Protein AF-A0A2P7YUG3-F1 (afdb_monomer_lite)

Foldseek 3Di:
DDDDDDDDDDDDDDDDDDDDDDDDDDPDDDPPPDPPDDPPPPPPPDDDPPPDDDDDDDDDDDDDDDPPDPDDPPDPVSVVVVVVVCVVVPPDPVNVVVVVVVVVVVVVPDPPDPDPAAADPCCVPPVDDPCPPNDSHDNDPDPDPPAPFDFDQDPNDTDRHHPDPPPPVPPPDDPVNVVVVVVVVVCVVVVVVVVVVVCVVVVNDDPCPDD

InterPro domains:
  IPR000571 Zinc finger, CCCH-type [PS50103] (114-142)
  IPR000571 Zinc finger, CCCH-type [SM00356] (114-141)
  IPR019496 FMR1-interacting protein 1, conserved domain [PF10453] (61-110)
  IPR036855 Zinc finger, CCCH-type superfamily [SSF90229] (116-143)
  IPR041367 E3 ligase, CCCH-type zinc finger [PF18044] (119-139)

Structure (mmCIF, N/CA/C/O backbone):
data_AF-A0A2P7YUG3-F1
#
_entry.id   AF-A0A2P7YUG3-F1
#
loop_
_atom_site.group_PDB
_atom_site.id
_atom_site.type_symbol
_atom_site.label_atom_id
_atom_site.label_alt_id
_atom_site.label_comp_id
_atom_site.label_asym_id
_atom_site.label_entity_id
_atom_site.label_seq_id
_atom_site.pdbx_PDB_ins_code
_atom_site.Cartn_x
_atom_site.Cartn_y
_atom_site.Cartn_z
_atom_site.occupancy
_atom_site.B_iso_or_equiv
_atom_site.auth_seq_id
_atom_site.auth_comp_id
_atom_site.auth_asym_id
_atom_site.auth_atom_id
_atom_site.pdbx_PDB_model_num
ATOM 1 N N . MET A 1 1 ? 20.325 30.641 -36.523 1.00 47.78 1 MET A N 1
ATOM 2 C CA . MET A 1 1 ? 19.221 30.564 -35.540 1.00 47.78 1 MET A CA 1
ATOM 3 C C . MET A 1 1 ? 19.797 30.911 -34.176 1.00 47.78 1 MET A C 1
ATOM 5 O O . MET A 1 1 ? 20.375 30.049 -33.528 1.00 47.78 1 MET A O 1
ATOM 9 N N . SER A 1 2 ? 19.747 32.187 -33.797 1.00 45.28 2 SER A N 1
ATOM 10 C CA . SER A 1 2 ? 20.368 32.688 -32.566 1.00 45.28 2 SER A CA 1
ATOM 11 C C . SER A 1 2 ? 19.320 32.735 -31.458 1.00 45.28 2 SER A C 1
ATOM 13 O O . SER A 1 2 ? 18.496 33.644 -31.426 1.00 45.28 2 SER A O 1
ATOM 15 N N . PHE A 1 3 ? 19.317 31.733 -30.580 1.00 48.91 3 PHE A N 1
ATOM 16 C CA . PHE A 1 3 ? 18.464 31.721 -29.393 1.00 48.91 3 PHE A CA 1
ATOM 17 C C . PHE A 1 3 ? 19.180 32.444 -28.251 1.00 48.91 3 PHE A C 1
ATOM 19 O O . PHE A 1 3 ? 20.128 31.921 -27.667 1.00 48.91 3 PHE A O 1
ATOM 26 N N . ASN A 1 4 ? 18.729 33.662 -27.959 1.00 51.69 4 ASN A N 1
ATOM 27 C CA . ASN A 1 4 ? 19.163 34.443 -26.806 1.00 51.69 4 ASN A CA 1
ATOM 28 C C . ASN A 1 4 ? 18.546 33.826 -25.539 1.00 51.69 4 ASN A C 1
ATOM 30 O O . ASN A 1 4 ? 17.336 33.914 -25.337 1.00 51.69 4 ASN A O 1
ATOM 34 N N . TYR A 1 5 ? 19.361 33.198 -24.692 1.00 52.41 5 TYR A N 1
ATOM 35 C CA . TYR A 1 5 ? 18.941 32.752 -23.364 1.00 52.41 5 TYR A CA 1
ATOM 36 C C . TYR A 1 5 ? 19.417 33.768 -22.328 1.00 52.41 5 TYR A C 1
ATOM 38 O O . TYR A 1 5 ? 20.617 33.941 -22.120 1.00 52.41 5 TYR A O 1
ATOM 46 N N . GLY A 1 6 ? 18.466 34.453 -21.689 1.00 63.53 6 GLY A N 1
ATOM 47 C CA . GLY A 1 6 ? 18.743 35.295 -20.527 1.00 63.53 6 GLY A CA 1
ATOM 48 C C . GLY A 1 6 ? 19.193 34.458 -19.317 1.00 63.53 6 GLY A C 1
ATOM 49 O O . GLY A 1 6 ? 18.813 33.288 -19.204 1.00 63.53 6 GLY A O 1
ATOM 50 N N . PRO A 1 7 ? 20.006 35.023 -18.410 1.00 65.81 7 PRO A N 1
ATOM 51 C CA . PRO A 1 7 ? 20.521 34.295 -17.254 1.00 65.81 7 PRO A CA 1
ATOM 52 C C . PRO A 1 7 ? 19.415 33.980 -16.224 1.00 65.81 7 PRO A C 1
ATOM 54 O O . PRO A 1 7 ? 18.500 34.785 -16.035 1.00 65.81 7 PRO A O 1
ATOM 57 N N . PRO A 1 8 ? 19.490 32.831 -15.524 1.00 60.78 8 PRO A N 1
ATOM 58 C CA . PRO A 1 8 ? 18.542 32.479 -14.468 1.00 60.78 8 PRO A CA 1
ATOM 59 C C . PRO A 1 8 ? 18.752 33.336 -13.201 1.00 60.78 8 PRO A C 1
ATOM 61 O O . PRO A 1 8 ? 19.871 33.787 -12.943 1.00 60.78 8 PRO A O 1
ATOM 64 N N . PRO A 1 9 ? 17.706 33.551 -12.379 1.00 57.94 9 PRO A N 1
ATOM 65 C CA . PRO A 1 9 ? 17.781 34.431 -11.215 1.00 57.94 9 PRO A CA 1
ATOM 66 C C . PRO A 1 9 ? 18.635 33.837 -10.077 1.00 57.94 9 PRO A C 1
ATOM 68 O O . PRO A 1 9 ? 18.685 32.614 -9.909 1.00 57.94 9 PRO A O 1
ATOM 71 N N . PRO A 1 10 ? 19.276 34.683 -9.247 1.00 55.19 10 PRO A N 1
ATOM 72 C CA . PRO A 1 10 ? 20.105 34.222 -8.141 1.00 55.19 10 PRO A CA 1
ATOM 73 C C . PRO A 1 10 ? 19.256 33.614 -7.014 1.00 55.19 10 PRO A C 1
ATOM 75 O O . PRO A 1 10 ? 18.373 34.253 -6.441 1.00 55.19 10 PRO A O 1
ATOM 78 N N . GLY A 1 11 ? 19.555 32.359 -6.673 1.00 45.44 11 GLY A N 1
ATOM 79 C CA . GLY A 1 11 ? 19.002 31.677 -5.506 1.00 45.44 11 GLY A CA 1
ATOM 80 C C . GLY A 1 11 ? 19.546 32.273 -4.207 1.00 45.44 11 GLY A C 1
ATOM 81 O O . GLY A 1 11 ? 20.758 32.356 -4.012 1.00 45.44 11 GLY A O 1
ATOM 82 N N . LYS A 1 12 ? 18.635 32.669 -3.313 1.00 46.06 12 LYS A N 1
ATOM 83 C CA . LYS A 1 12 ? 18.930 33.187 -1.972 1.00 46.06 12 LYS A CA 1
ATOM 84 C C . LYS A 1 12 ? 19.778 32.187 -1.175 1.00 46.06 12 LYS A C 1
ATOM 86 O O . LYS A 1 12 ? 19.303 31.101 -0.849 1.00 46.06 12 LYS A O 1
ATOM 91 N N . ARG A 1 13 ? 20.999 32.581 -0.812 1.00 44.16 13 ARG A N 1
ATOM 92 C CA . ARG A 1 13 ? 21.711 32.043 0.353 1.00 44.16 13 ARG A CA 1
ATOM 93 C C . ARG A 1 13 ? 21.665 33.122 1.423 1.00 44.16 13 ARG A C 1
ATOM 95 O O . ARG A 1 13 ? 22.136 34.228 1.187 1.00 44.16 13 ARG A O 1
ATOM 102 N N . GLY A 1 14 ? 21.017 32.816 2.537 1.00 39.81 14 GLY A N 1
ATOM 103 C CA . GLY A 1 14 ? 21.101 33.603 3.756 1.00 39.81 14 GLY A CA 1
ATOM 104 C C . GLY A 1 14 ? 21.742 32.723 4.810 1.00 39.81 14 GLY A C 1
ATOM 105 O O . GLY A 1 14 ? 21.080 31.828 5.333 1.00 39.81 14 GLY A O 1
ATOM 106 N N . ASP A 1 15 ? 23.027 32.953 5.048 1.00 45.38 15 ASP A N 1
ATOM 107 C CA . ASP A 1 15 ? 23.721 32.529 6.253 1.00 45.38 15 ASP A CA 1
ATOM 108 C C . ASP A 1 15 ? 23.094 33.233 7.461 1.00 45.38 15 ASP A C 1
ATOM 110 O O . ASP A 1 15 ? 22.825 34.434 7.430 1.00 45.38 15 ASP A O 1
ATOM 114 N N . SER A 1 16 ? 22.867 32.491 8.540 1.00 41.31 16 SER A N 1
ATOM 115 C CA . SER A 1 16 ? 22.752 33.080 9.869 1.00 41.31 16 SER A CA 1
ATOM 116 C C . SER A 1 16 ? 23.204 32.051 10.894 1.00 41.31 16 SER A C 1
ATOM 118 O O . SER A 1 16 ? 22.430 31.241 11.403 1.00 41.31 16 SER A O 1
ATOM 120 N N . GLU A 1 17 ? 24.503 32.094 11.175 1.00 44.88 17 GLU A N 1
ATOM 121 C CA . GLU A 1 17 ? 24.994 31.849 12.522 1.00 44.88 17 GLU A CA 1
ATOM 122 C C . GLU A 1 17 ? 24.464 32.976 13.415 1.00 44.88 17 GLU A C 1
ATOM 124 O O . GLU A 1 17 ? 24.639 34.150 13.091 1.00 44.88 17 GLU A O 1
ATOM 129 N N . ASN A 1 18 ? 23.738 32.609 14.472 1.00 39.12 18 ASN A N 1
ATOM 130 C CA . ASN A 1 18 ? 23.678 33.272 15.780 1.00 39.12 18 ASN A CA 1
ATOM 131 C C . ASN A 1 18 ? 22.547 32.632 16.600 1.00 39.12 18 ASN A C 1
ATOM 133 O O . ASN A 1 18 ? 21.367 32.746 16.267 1.00 39.12 18 ASN A O 1
ATOM 137 N N . GLY A 1 19 ? 22.906 31.969 17.705 1.00 41.91 19 GLY A N 1
ATOM 138 C CA . GLY A 1 19 ? 21.956 31.744 18.797 1.00 41.91 19 GLY A CA 1
ATOM 139 C C . GLY A 1 19 ? 21.477 33.093 19.352 1.00 41.91 19 GLY A C 1
ATOM 140 O O . GLY A 1 19 ? 22.191 34.091 19.250 1.00 41.91 19 GLY A O 1
ATOM 141 N N . PRO A 1 20 ? 20.283 33.146 19.961 1.00 42.72 20 PRO A N 1
ATOM 142 C CA . PRO A 1 20 ? 20.309 33.046 21.414 1.00 42.72 20 PRO A CA 1
ATOM 143 C C . PRO A 1 20 ? 19.130 32.273 22.019 1.00 42.72 20 PRO A C 1
ATOM 145 O O . PRO A 1 20 ? 18.059 32.091 21.436 1.00 42.72 20 PRO A O 1
ATOM 148 N N . ALA A 1 21 ? 19.361 31.849 23.259 1.00 49.75 21 ALA A N 1
ATOM 149 C CA . ALA A 1 21 ? 18.337 31.510 24.230 1.00 49.75 21 ALA A CA 1
ATOM 150 C C . ALA A 1 21 ? 17.255 32.609 24.340 1.00 49.75 21 ALA A C 1
ATOM 152 O O . ALA A 1 21 ? 17.477 33.759 23.975 1.00 49.75 21 ALA A O 1
ATOM 153 N N . ALA A 1 22 ? 16.112 32.231 24.925 1.00 52.03 22 ALA A N 1
ATOM 154 C CA . ALA A 1 22 ? 14.963 33.076 25.286 1.00 52.03 22 ALA A CA 1
ATOM 155 C C . ALA A 1 22 ? 13.831 33.240 24.252 1.00 52.03 22 ALA A C 1
ATOM 157 O O . ALA A 1 22 ? 13.430 34.357 23.956 1.00 52.03 22 ALA A O 1
ATOM 158 N N . LYS A 1 23 ? 13.202 32.139 23.800 1.00 50.88 23 LYS A N 1
ATOM 159 C CA . LYS A 1 23 ? 11.783 32.142 23.356 1.00 50.88 23 LYS A CA 1
ATOM 160 C C . LYS A 1 23 ? 11.058 30.824 23.683 1.00 50.88 23 LYS A C 1
ATOM 162 O O . LYS A 1 23 ? 10.528 30.155 22.804 1.00 50.88 23 LYS A O 1
ATOM 167 N N . ARG A 1 24 ? 11.018 30.426 24.957 1.00 49.28 24 ARG A N 1
ATOM 168 C CA . ARG A 1 24 ? 10.125 29.358 25.461 1.00 49.28 24 ARG A CA 1
ATOM 169 C C . ARG A 1 24 ? 9.358 29.859 26.686 1.00 49.28 24 ARG A C 1
ATOM 171 O O . ARG A 1 24 ? 9.593 29.411 27.795 1.00 49.28 24 ARG A O 1
ATOM 178 N N . ALA A 1 25 ? 8.479 30.839 26.481 1.00 51.78 25 ALA A N 1
ATOM 179 C CA . ALA A 1 25 ? 7.580 31.335 27.530 1.00 51.78 25 ALA A CA 1
ATOM 180 C C . ALA A 1 25 ? 6.319 32.014 26.956 1.00 51.78 25 ALA A C 1
ATOM 182 O O . ALA A 1 25 ? 5.921 33.070 27.430 1.00 51.78 25 ALA A O 1
ATOM 183 N N . LYS A 1 26 ? 5.715 31.472 25.884 1.00 51.94 26 LYS A N 1
ATOM 184 C CA . LYS A 1 26 ? 4.473 32.044 25.309 1.00 51.94 26 LYS A CA 1
ATOM 185 C C . LYS A 1 26 ? 3.363 31.043 24.967 1.00 51.94 26 LYS A C 1
ATOM 187 O O . LYS A 1 26 ? 2.361 31.443 24.399 1.00 51.94 26 LYS A O 1
ATOM 192 N N . TYR A 1 27 ? 3.503 29.772 25.343 1.00 52.25 27 TYR A N 1
ATOM 193 C CA . TYR A 1 27 ? 2.437 28.773 25.161 1.00 52.25 27 TYR A CA 1
ATOM 194 C C . TYR A 1 27 ? 2.235 27.912 26.411 1.00 52.25 27 TYR A C 1
ATOM 196 O O . TYR A 1 27 ? 1.992 26.712 26.325 1.00 52.25 27 TYR A O 1
ATOM 204 N N . ALA A 1 28 ? 2.356 28.530 27.585 1.00 56.72 28 ALA A N 1
ATOM 205 C CA . ALA A 1 28 ? 1.751 27.985 28.788 1.00 56.72 28 ALA A CA 1
ATOM 206 C C . ALA A 1 28 ? 0.343 28.591 28.891 1.00 56.72 28 ALA A C 1
ATOM 208 O O . ALA A 1 28 ? 0.216 29.779 29.167 1.00 56.72 28 ALA A O 1
ATOM 209 N N . SER A 1 29 ? -0.665 27.752 28.633 1.00 56.81 29 SER A N 1
ATOM 210 C CA . SER A 1 29 ? -2.089 27.953 28.952 1.00 56.81 29 SER A CA 1
ATOM 211 C C . SER A 1 29 ? -2.872 28.930 28.057 1.00 56.81 29 SER A C 1
ATOM 213 O O . SER A 1 29 ? -2.688 30.139 28.129 1.00 56.81 29 SER A O 1
ATOM 215 N N . PRO A 1 30 ? -3.831 28.402 27.272 1.00 55.56 30 PRO A N 1
ATOM 216 C CA . PRO A 1 30 ? -5.209 28.858 27.457 1.00 55.56 30 PRO A CA 1
ATOM 217 C C . PRO A 1 30 ? -6.189 27.679 27.352 1.00 55.56 30 PRO A C 1
ATOM 219 O O . PRO A 1 30 ? -7.035 27.632 26.468 1.00 55.56 30 PRO A O 1
ATOM 222 N N . LEU A 1 31 ? -6.047 26.683 28.230 1.00 55.81 31 LEU A N 1
ATOM 223 C CA . LEU A 1 31 ? -7.031 25.595 28.361 1.00 55.81 31 LEU A CA 1
ATOM 224 C C . LEU A 1 31 ? -7.980 25.796 29.556 1.00 55.81 31 LEU A C 1
ATOM 226 O O . LEU A 1 31 ? -8.738 24.891 29.883 1.00 55.81 31 LEU A O 1
ATOM 230 N N . LEU A 1 32 ? -7.931 26.965 30.208 1.00 60.25 32 LEU A N 1
ATOM 231 C CA . LEU A 1 32 ? -8.771 27.297 31.366 1.00 60.25 32 LEU A CA 1
ATOM 232 C C . LEU A 1 32 ? -9.773 28.436 31.139 1.00 60.25 32 LEU A C 1
ATOM 234 O O . LEU A 1 32 ? -10.615 28.630 32.002 1.00 60.25 32 LEU A O 1
ATOM 238 N N . ASP A 1 33 ? -9.769 29.092 29.976 1.00 61.56 33 ASP A N 1
ATOM 239 C CA . ASP A 1 33 ? -10.781 30.098 29.624 1.00 61.56 33 ASP A CA 1
ATOM 240 C C . ASP A 1 33 ? -11.552 29.665 28.371 1.00 61.56 33 ASP A C 1
ATOM 242 O O . ASP A 1 33 ? -11.543 30.330 27.335 1.00 61.56 33 ASP A O 1
ATOM 246 N N . LEU A 1 34 ? -12.219 28.508 28.444 1.00 60.22 34 LEU A N 1
ATOM 247 C CA . LEU A 1 34 ? -13.365 28.284 27.567 1.00 60.22 34 LEU A CA 1
ATOM 248 C C . LEU A 1 34 ? -14.563 29.012 28.193 1.00 60.22 34 LEU A C 1
ATOM 250 O O . LEU A 1 34 ? -14.899 28.714 29.339 1.00 60.22 34 LEU A O 1
ATOM 254 N N . PRO A 1 35 ? -15.224 29.937 27.479 1.00 60.59 35 PRO A N 1
ATOM 255 C CA . PRO A 1 35 ? -16.401 30.624 27.990 1.00 60.59 35 PRO A CA 1
ATOM 256 C C . PRO A 1 35 ? -17.521 29.609 28.253 1.00 60.59 35 PRO A C 1
ATOM 258 O O . PRO A 1 35 ? -18.191 29.138 27.335 1.00 60.59 35 PRO A O 1
ATOM 261 N N . THR A 1 36 ? -17.749 29.278 29.523 1.00 66.00 36 THR A N 1
ATOM 262 C CA . THR A 1 36 ? -18.881 28.476 30.013 1.00 66.00 36 THR A CA 1
ATOM 263 C C . THR A 1 36 ? -20.160 29.307 30.067 1.00 66.00 36 THR A C 1
ATOM 265 O O . THR A 1 36 ? -20.877 29.325 31.062 1.00 66.00 36 THR A O 1
ATOM 268 N N . HIS A 1 37 ? -20.477 30.001 28.978 1.00 64.00 37 HIS A N 1
ATOM 269 C CA . HIS A 1 37 ? -21.771 30.645 28.824 1.00 64.00 37 HIS A CA 1
ATOM 270 C C . HIS A 1 37 ? -22.347 30.269 27.465 1.00 64.00 37 HIS A C 1
ATOM 272 O O . HIS A 1 37 ? -22.266 31.019 26.498 1.00 64.00 37 HIS A O 1
ATOM 278 N N . LEU A 1 38 ? -22.932 29.071 27.388 1.00 63.50 38 LEU A N 1
ATOM 279 C CA . LEU A 1 38 ? -23.954 28.817 26.380 1.00 63.50 38 LEU A CA 1
ATOM 280 C C . LEU A 1 38 ? -25.197 29.607 26.818 1.00 63.50 38 LEU A C 1
ATOM 282 O O . LEU A 1 38 ? -25.748 29.290 27.876 1.00 63.50 38 LEU A O 1
ATOM 286 N N . PRO A 1 39 ? -25.665 30.623 26.070 1.00 52.81 39 PRO A N 1
ATOM 287 C CA . PRO A 1 39 ? -26.966 31.215 26.326 1.00 52.81 39 PRO A CA 1
ATOM 288 C C . PRO A 1 39 ? -28.032 30.197 25.921 1.00 52.81 39 PRO A C 1
ATOM 290 O O . PRO A 1 39 ? -28.514 30.186 24.793 1.00 52.81 39 PRO A O 1
ATOM 293 N N . ASN A 1 40 ? -28.392 29.316 26.848 1.00 55.62 40 ASN A N 1
ATOM 294 C CA . ASN A 1 40 ? -29.551 28.457 26.690 1.00 55.62 40 ASN A CA 1
ATOM 295 C C . ASN A 1 40 ? -30.790 29.235 27.159 1.00 55.62 40 ASN A C 1
ATOM 297 O O . ASN A 1 40 ? -31.360 28.955 28.207 1.00 55.62 40 ASN A O 1
ATOM 301 N N . LEU A 1 41 ? -31.182 30.261 26.397 1.00 57.91 41 LEU A N 1
ATOM 302 C CA . LEU A 1 41 ? -32.529 30.830 26.476 1.00 57.91 41 LEU A CA 1
ATOM 303 C C . LEU A 1 41 ? -33.443 30.030 25.549 1.00 57.91 41 LEU A C 1
ATOM 305 O O . LEU A 1 41 ? -33.959 30.534 24.556 1.00 57.91 41 LEU A O 1
ATOM 309 N N . VAL A 1 42 ? -33.628 28.757 25.882 1.00 54.97 42 VAL A N 1
ATOM 310 C CA . VAL A 1 42 ? -34.841 28.044 25.499 1.00 54.97 42 VAL A CA 1
ATOM 311 C C . VAL A 1 42 ? -35.721 28.101 26.734 1.00 54.97 42 VAL A C 1
ATOM 313 O O . VAL A 1 42 ? -35.350 27.596 27.793 1.00 54.97 42 VAL A O 1
ATOM 316 N N . SER A 1 43 ? -36.843 28.805 26.613 1.00 60.59 43 SER A N 1
ATOM 317 C CA . SER A 1 43 ? -37.885 28.853 27.631 1.00 60.59 43 SER A CA 1
ATOM 318 C C . SER A 1 43 ? -38.165 27.438 28.147 1.00 60.59 43 SER A C 1
ATOM 320 O O . SER A 1 43 ? -38.288 26.526 27.324 1.00 60.59 43 SER A O 1
ATOM 322 N N . PRO A 1 44 ? -38.269 27.222 29.470 1.00 57.31 44 PRO A N 1
ATOM 323 C CA . PRO A 1 44 ? -38.692 25.927 29.977 1.00 57.31 44 PRO A CA 1
ATOM 324 C C . PRO A 1 44 ? -40.057 25.611 29.350 1.00 57.31 44 PRO A C 1
ATOM 326 O O . PRO A 1 44 ? -40.965 26.442 29.464 1.00 57.31 44 PRO A O 1
ATOM 329 N N . PRO A 1 45 ? -40.229 24.471 28.654 1.00 47.72 45 PRO A N 1
ATOM 330 C CA . PRO A 1 45 ? -41.558 24.056 28.261 1.00 47.72 45 PRO A CA 1
ATOM 331 C C . PRO A 1 45 ? -42.368 23.909 29.545 1.00 47.72 45 PRO A C 1
ATOM 333 O O . PRO A 1 45 ? -41.939 23.264 30.505 1.00 47.72 45 PRO A O 1
ATOM 336 N N . SER A 1 46 ? -43.507 24.591 29.561 1.00 50.41 46 SER A N 1
ATOM 337 C CA . SER A 1 46 ? -44.546 24.517 30.575 1.00 50.41 46 SER A CA 1
ATOM 338 C C . SER A 1 46 ? -44.677 23.078 31.050 1.00 50.41 46 SER A C 1
ATOM 340 O O . SER A 1 46 ? -44.878 22.190 30.223 1.00 50.41 46 SER A O 1
ATOM 342 N N . GLN A 1 47 ? -44.539 22.844 32.355 1.00 50.69 47 GLN A N 1
ATOM 343 C CA . GLN A 1 47 ? -44.776 21.528 32.936 1.00 50.69 47 GLN A CA 1
ATOM 344 C C . GLN A 1 47 ? -46.159 21.031 32.484 1.00 50.69 47 GLN A C 1
ATOM 346 O O . GLN A 1 47 ? -47.158 21.664 32.838 1.00 50.69 47 GLN A O 1
ATOM 351 N N . PRO A 1 48 ? -46.272 19.932 31.716 1.00 44.00 48 PRO A N 1
ATOM 352 C CA . PRO A 1 48 ? -47.534 19.230 31.658 1.00 44.00 48 PRO A CA 1
ATOM 353 C C . PRO A 1 48 ? -47.726 18.583 33.029 1.00 44.00 48 PRO A C 1
ATOM 355 O O . PRO A 1 48 ? -46.901 17.797 33.495 1.00 44.00 48 PRO A O 1
ATOM 358 N N . SER A 1 49 ? -48.811 18.978 33.687 1.00 45.91 49 SER A N 1
ATOM 359 C CA . SER A 1 49 ? -49.330 18.378 34.909 1.00 45.91 49 SER A CA 1
ATOM 360 C C . SER A 1 49 ? -49.246 16.855 34.834 1.00 45.91 49 SER A C 1
ATOM 362 O O . SER A 1 49 ? -49.861 16.238 33.960 1.00 45.91 49 SER A O 1
ATOM 364 N N . ILE A 1 50 ? -48.486 16.268 35.755 1.00 45.41 50 ILE A N 1
ATOM 365 C CA . ILE A 1 50 ? -48.424 14.829 35.984 1.00 45.41 50 ILE A CA 1
ATOM 366 C C . ILE A 1 50 ? -49.833 14.384 36.388 1.00 45.41 50 ILE A C 1
ATOM 368 O O . ILE A 1 50 ? -50.266 14.583 37.518 1.00 45.41 50 ILE A O 1
ATOM 372 N N . VAL A 1 51 ? -50.575 13.828 35.431 1.00 49.28 51 VAL A N 1
ATOM 373 C CA . VAL A 1 51 ? -51.745 13.004 35.720 1.00 49.28 51 VAL A CA 1
ATOM 374 C C . VAL A 1 51 ? -51.200 11.642 36.115 1.00 49.28 51 VAL A C 1
ATOM 376 O O . VAL A 1 51 ? -50.673 10.905 35.282 1.00 49.28 51 VAL A O 1
ATOM 379 N N . GLU A 1 52 ? -51.306 11.350 37.405 1.00 58.38 52 GLU A N 1
ATOM 380 C CA . GLU A 1 52 ? -51.028 10.057 38.011 1.00 58.38 52 GLU A CA 1
ATOM 381 C C . GLU A 1 52 ? -51.862 8.975 37.308 1.00 58.38 52 GLU A C 1
ATOM 383 O O . GLU A 1 52 ? -53.081 8.883 37.467 1.00 58.38 52 GLU A O 1
ATOM 388 N N . LYS A 1 53 ? -51.204 8.179 36.460 1.00 47.47 53 LYS A N 1
ATOM 389 C CA . LYS A 1 53 ? -51.769 6.966 35.870 1.00 47.47 53 LYS A CA 1
ATOM 390 C C . LYS A 1 53 ? -51.027 5.764 36.434 1.00 47.47 53 LYS A C 1
ATOM 392 O O . LYS A 1 53 ? -49.855 5.551 36.142 1.00 47.47 53 LYS A O 1
ATOM 397 N N . LYS A 1 54 ? -51.773 5.024 37.254 1.00 52.25 54 LYS A N 1
ATOM 398 C CA . LYS A 1 54 ? -51.496 3.688 37.786 1.00 52.25 54 LYS A CA 1
ATOM 399 C C . LYS A 1 54 ? -50.918 2.741 36.726 1.00 52.25 54 LYS A C 1
ATOM 401 O O . LYS A 1 54 ? -51.369 2.746 35.581 1.00 52.25 54 LYS A O 1
ATOM 406 N N . GLU A 1 55 ? -49.963 1.933 37.180 1.00 56.31 55 GLU A N 1
ATOM 407 C CA . GLU A 1 55 ? -49.273 0.842 36.480 1.00 56.31 55 GLU A CA 1
ATOM 408 C C . GLU A 1 55 ? -50.192 -0.081 35.670 1.00 56.31 55 GLU A C 1
ATOM 410 O O . GLU A 1 55 ? -51.355 -0.309 36.017 1.00 56.31 55 GLU A O 1
ATOM 415 N N . PRO A 1 56 ? -49.608 -0.730 34.655 1.00 44.34 56 PRO A N 1
ATOM 416 C CA . PRO A 1 56 ? -49.670 -2.184 34.640 1.00 44.34 56 PRO A CA 1
ATOM 417 C C . PRO A 1 56 ? -48.263 -2.796 34.673 1.00 44.34 56 PRO A C 1
ATOM 419 O O . PRO A 1 56 ? -47.409 -2.484 33.840 1.00 44.34 56 PRO A O 1
ATOM 422 N N . GLU A 1 57 ? -48.057 -3.685 35.643 1.00 60.78 57 GLU A N 1
ATOM 423 C CA . GLU A 1 57 ? -46.891 -4.556 35.786 1.00 60.78 57 GLU A CA 1
ATOM 424 C C . GLU A 1 57 ? -46.634 -5.327 34.477 1.00 60.78 57 GLU A C 1
ATOM 426 O O . GLU A 1 57 ? -47.520 -6.009 33.954 1.00 60.78 57 GLU A O 1
ATOM 431 N N . LYS A 1 58 ? -45.417 -5.218 33.927 1.00 50.53 58 LYS A N 1
ATOM 432 C CA . LYS A 1 58 ? -44.935 -6.103 32.858 1.00 50.53 58 LYS A CA 1
ATOM 433 C C . LYS A 1 58 ? -44.060 -7.199 33.474 1.00 50.53 58 LYS A C 1
ATOM 435 O O . LYS A 1 58 ? -43.195 -6.873 34.284 1.00 50.53 58 LYS A O 1
ATOM 440 N N . PRO A 1 59 ? -44.260 -8.472 33.096 1.00 49.91 59 PRO A N 1
ATOM 441 C CA . PRO A 1 59 ? -43.524 -9.583 33.675 1.00 49.91 59 PRO A CA 1
ATOM 442 C C . PRO A 1 59 ? -42.063 -9.581 33.204 1.00 49.91 59 PRO A C 1
ATOM 444 O O . PRO A 1 59 ? -41.787 -9.335 32.032 1.00 49.91 59 PRO A O 1
ATOM 447 N N . ALA A 1 60 ? -41.171 -9.843 34.161 1.00 55.09 60 ALA A N 1
ATOM 448 C CA . ALA A 1 60 ? -39.790 -10.324 34.063 1.00 55.09 60 ALA A CA 1
ATOM 449 C C . ALA A 1 60 ? -39.132 -10.354 32.661 1.00 55.09 60 ALA A C 1
ATOM 451 O O . ALA A 1 60 ? -39.282 -11.304 31.900 1.00 55.09 60 ALA A O 1
ATOM 452 N N . GLU A 1 61 ? -38.362 -9.300 32.388 1.00 64.12 61 GLU A N 1
ATOM 453 C CA . GLU A 1 61 ? -36.972 -9.316 31.897 1.00 64.12 61 GLU A CA 1
ATOM 454 C C . GLU A 1 61 ? -36.514 -10.535 31.069 1.00 64.12 61 GLU A C 1
ATOM 456 O O . GLU A 1 61 ? -35.837 -11.436 31.565 1.00 64.12 61 GLU A O 1
ATOM 461 N N . GLU A 1 62 ? -36.774 -10.509 29.760 1.00 67.00 62 GLU A N 1
ATOM 462 C CA . GLU A 1 62 ? -35.970 -11.282 28.808 1.00 67.00 62 GLU A CA 1
ATOM 463 C C . GLU A 1 62 ? -34.667 -10.517 28.487 1.00 67.00 62 GLU A C 1
ATOM 465 O O . GLU A 1 62 ? -34.706 -9.318 28.185 1.00 67.00 62 GLU A O 1
ATOM 470 N N . PRO A 1 63 ? -33.494 -11.171 28.556 1.00 66.62 63 PRO A N 1
ATOM 471 C CA . PRO A 1 63 ? -32.206 -10.510 28.387 1.00 66.62 63 PRO A CA 1
ATOM 472 C C . PRO A 1 63 ? -32.012 -10.028 26.944 1.00 66.62 63 PRO A C 1
ATOM 474 O O . PRO A 1 63 ? -32.007 -10.812 25.995 1.00 66.62 63 PRO A O 1
ATOM 477 N N . ILE A 1 64 ? -31.806 -8.719 26.792 1.00 63.34 64 ILE A N 1
ATOM 478 C CA . ILE A 1 64 ? -31.600 -8.054 25.502 1.00 63.34 64 ILE A CA 1
ATOM 479 C C . ILE A 1 64 ? -30.253 -8.502 24.914 1.00 63.34 64 ILE A C 1
ATOM 481 O O . ILE A 1 64 ? -29.187 -8.126 25.405 1.00 63.34 64 ILE A O 1
ATOM 485 N N . PHE A 1 65 ? -30.297 -9.301 23.847 1.00 54.41 65 PHE A N 1
ATOM 486 C CA . PHE A 1 65 ? -29.119 -9.740 23.101 1.00 54.41 65 PHE A CA 1
ATOM 487 C C . PHE A 1 65 ? -28.770 -8.723 22.008 1.00 54.41 65 PHE A C 1
ATOM 489 O O . PHE A 1 65 ? -29.553 -8.487 21.090 1.00 54.41 65 PHE A O 1
ATOM 496 N N . ILE A 1 66 ? -27.583 -8.117 22.095 1.00 61.62 66 ILE A N 1
ATOM 497 C CA . ILE A 1 66 ? -27.059 -7.243 21.039 1.00 61.62 66 ILE A CA 1
ATOM 498 C C . ILE A 1 66 ? -26.389 -8.132 19.986 1.00 61.62 66 ILE A C 1
ATOM 500 O O . ILE A 1 66 ? -25.335 -8.728 20.233 1.00 61.62 66 ILE A O 1
ATOM 504 N N . GLU A 1 67 ? -27.008 -8.223 18.809 1.00 52.53 67 GLU A N 1
ATOM 505 C CA . GLU A 1 67 ? -26.492 -9.018 17.696 1.00 52.53 67 GLU A CA 1
ATOM 506 C C . GLU A 1 67 ? -25.078 -8.555 17.301 1.00 52.53 67 GLU A C 1
ATOM 508 O O . GLU A 1 67 ? -24.843 -7.388 16.988 1.00 52.53 67 GLU A O 1
ATOM 513 N N . GLY A 1 68 ? -24.114 -9.482 17.337 1.00 65.81 68 GLY A N 1
ATOM 514 C CA . GLY A 1 68 ? -22.713 -9.226 16.975 1.00 65.81 68 GLY A CA 1
ATOM 515 C C . GLY A 1 68 ? -21.721 -9.165 18.143 1.00 65.81 68 GLY A C 1
ATOM 516 O O . GLY A 1 68 ? -20.516 -9.089 17.899 1.00 65.81 68 GLY A O 1
ATOM 517 N N . THR A 1 69 ? -22.175 -9.267 19.397 1.00 61.28 69 THR A N 1
ATOM 518 C CA . THR A 1 69 ? -21.293 -9.414 20.569 1.00 61.28 69 THR A CA 1
ATOM 519 C C . THR A 1 69 ? -21.574 -10.712 21.321 1.00 61.28 69 THR A C 1
ATOM 521 O O . THR A 1 69 ? -22.666 -10.919 21.829 1.00 61.28 69 THR A O 1
ATOM 524 N N . THR A 1 70 ? -20.573 -11.587 21.440 1.00 58.62 70 THR A N 1
ATOM 525 C CA . THR A 1 70 ? -20.671 -12.888 22.133 1.00 58.62 70 THR A CA 1
ATOM 526 C C . THR A 1 70 ? -20.538 -12.799 23.661 1.00 58.62 70 THR A C 1
ATOM 528 O O . THR A 1 70 ? -20.195 -13.792 24.296 1.00 58.62 70 THR A O 1
ATOM 531 N N . ILE A 1 71 ? -20.743 -11.630 24.278 1.00 63.84 71 ILE A N 1
ATOM 532 C CA . ILE A 1 71 ? -20.552 -11.445 25.726 1.00 63.84 71 ILE A CA 1
ATOM 533 C C . ILE A 1 71 ? -21.927 -11.310 26.380 1.00 63.84 71 ILE A C 1
ATOM 535 O O . ILE A 1 71 ? -22.546 -10.252 26.323 1.00 63.84 71 ILE A O 1
ATOM 539 N N . SER A 1 72 ? -22.400 -12.396 26.989 1.00 61.62 72 SER A N 1
ATOM 540 C CA . SER A 1 72 ? -23.613 -12.398 27.806 1.00 61.62 72 SER A CA 1
ATOM 541 C C . SER A 1 72 ? -23.283 -11.847 29.197 1.00 61.62 72 SER A C 1
ATOM 543 O O . SER A 1 72 ? -22.840 -12.582 30.071 1.00 61.62 72 SER A O 1
ATOM 545 N N . LEU A 1 73 ? -23.430 -10.536 29.400 1.00 60.81 73 LEU A N 1
ATOM 546 C CA . LEU A 1 73 ? -23.277 -9.886 30.711 1.00 60.81 73 LEU A CA 1
ATOM 547 C C . LEU A 1 73 ? -24.590 -9.985 31.511 1.00 60.81 73 LEU A C 1
ATOM 549 O O . LEU A 1 73 ? -25.188 -8.974 31.861 1.00 60.81 73 LEU A O 1
ATOM 553 N N . GLN A 1 74 ? -25.077 -11.210 31.722 1.00 68.62 74 GLN A N 1
ATOM 554 C CA . GLN A 1 74 ? -26.369 -11.489 32.367 1.00 68.62 74 GLN A CA 1
ATOM 555 C C . GLN A 1 74 ? -26.311 -11.477 33.901 1.00 68.62 74 GLN A C 1
ATOM 557 O O . GLN A 1 74 ? -27.349 -11.334 34.538 1.00 68.62 74 GLN A O 1
ATOM 562 N N . THR A 1 75 ? -25.125 -11.617 34.502 1.00 82.81 75 THR A N 1
ATOM 563 C CA . THR A 1 75 ? -24.948 -11.604 35.961 1.00 82.81 75 THR A CA 1
ATOM 564 C C . THR A 1 75 ? -24.110 -10.405 36.401 1.00 82.81 75 THR A C 1
ATOM 566 O O . THR A 1 75 ? -23.156 -10.006 35.725 1.00 82.81 75 THR A O 1
ATOM 569 N N . GLU A 1 76 ? -24.435 -9.836 37.564 1.00 79.62 76 GLU A N 1
ATOM 570 C CA . GLU A 1 76 ? -23.635 -8.773 38.195 1.00 79.62 76 GLU A CA 1
ATOM 571 C C . GLU A 1 76 ? -22.180 -9.221 38.421 1.00 79.62 76 GLU A C 1
ATOM 573 O O . GLU A 1 76 ? -21.243 -8.423 38.334 1.00 79.62 76 GLU A O 1
ATOM 578 N N . GLU A 1 77 ? -21.975 -10.524 38.618 1.00 82.12 77 GLU A N 1
ATOM 579 C CA . GLU A 1 77 ? -20.660 -11.139 38.770 1.00 82.12 77 GLU A CA 1
ATOM 580 C C . GLU A 1 77 ? -19.828 -11.119 37.480 1.00 82.12 77 GLU A C 1
ATOM 582 O O . GLU A 1 77 ? -18.621 -10.875 37.533 1.00 82.12 77 GLU A O 1
ATOM 587 N N . ASP A 1 78 ? -20.434 -11.342 36.313 1.00 81.56 78 ASP A N 1
ATOM 588 C CA . ASP A 1 78 ? -19.717 -11.316 35.033 1.00 81.56 78 ASP A CA 1
ATOM 589 C C . ASP A 1 78 ? -19.374 -9.887 34.604 1.00 81.56 78 ASP A C 1
ATOM 591 O O . ASP A 1 78 ? -18.294 -9.637 34.059 1.00 81.56 78 ASP A O 1
ATOM 595 N N . ILE A 1 79 ? -20.231 -8.921 34.945 1.00 81.94 79 ILE A N 1
ATOM 596 C CA . ILE A 1 79 ? -19.940 -7.491 34.793 1.00 81.94 79 ILE A CA 1
ATOM 597 C C . ILE A 1 79 ? -18.763 -7.094 35.693 1.00 81.94 79 ILE A C 1
ATOM 599 O O . ILE A 1 79 ? -17.849 -6.400 35.238 1.00 81.94 79 ILE A O 1
ATOM 603 N N . ALA A 1 80 ? -18.730 -7.572 36.941 1.00 86.12 80 ALA A N 1
ATOM 604 C CA . ALA A 1 80 ? -17.622 -7.322 37.858 1.00 86.12 80 ALA A CA 1
ATOM 605 C C . ALA A 1 80 ? -16.304 -7.917 37.336 1.00 86.12 80 ALA A C 1
ATOM 607 O O . ALA A 1 80 ? -15.303 -7.199 37.243 1.00 86.12 80 ALA A O 1
ATOM 608 N N . LYS A 1 81 ? -16.310 -9.183 36.895 1.00 86.94 81 LYS A N 1
ATOM 609 C CA . LYS A 1 81 ? -15.135 -9.840 36.294 1.00 86.94 81 LYS A CA 1
ATOM 610 C C . LYS A 1 81 ? -14.636 -9.084 35.061 1.00 86.94 81 LYS A C 1
ATOM 612 O O . LYS A 1 81 ? -13.434 -8.847 34.938 1.00 86.94 81 LYS A O 1
ATOM 617 N N . TRP A 1 82 ? -15.540 -8.630 34.192 1.00 84.31 82 TRP A N 1
ATOM 618 C CA . TRP A 1 82 ? -15.195 -7.853 32.998 1.00 84.31 82 TRP A CA 1
ATOM 619 C C . TRP A 1 82 ? -14.590 -6.478 33.331 1.00 84.31 82 TRP A C 1
ATOM 621 O O . TRP A 1 82 ? -13.590 -6.067 32.730 1.00 84.31 82 TRP A O 1
ATOM 631 N N . ILE A 1 83 ? -15.144 -5.767 34.320 1.00 86.50 83 ILE A N 1
ATOM 632 C CA . ILE A 1 83 ? -14.614 -4.475 34.787 1.00 86.50 83 ILE A CA 1
ATOM 633 C C . ILE A 1 83 ? -13.229 -4.653 35.416 1.00 86.50 83 ILE A C 1
ATOM 635 O O . ILE A 1 83 ? -12.334 -3.845 35.158 1.00 86.50 83 ILE A O 1
ATOM 639 N N . GLU A 1 84 ? -13.022 -5.692 36.222 1.00 86.25 84 GLU A N 1
ATOM 640 C CA . GLU A 1 84 ? -11.725 -5.994 36.828 1.00 86.25 84 GLU A CA 1
ATOM 641 C C . GLU A 1 84 ? -10.672 -6.369 35.784 1.00 86.25 84 GLU A C 1
ATOM 643 O O . GLU A 1 84 ? -9.548 -5.856 35.825 1.00 86.25 84 GLU A O 1
ATOM 648 N N . GLU A 1 85 ? -11.030 -7.207 34.812 1.00 86.56 85 GLU A N 1
ATOM 649 C CA . GLU A 1 85 ? -10.161 -7.580 33.697 1.00 86.56 85 GLU A CA 1
ATOM 650 C C . GLU A 1 85 ? -9.742 -6.345 32.885 1.00 86.56 85 GLU A C 1
ATOM 652 O O . GLU A 1 85 ? -8.550 -6.123 32.630 1.00 86.56 85 GLU A O 1
ATOM 657 N N . ARG A 1 86 ? -10.692 -5.461 32.554 1.00 88.31 86 ARG A N 1
ATOM 658 C CA . ARG A 1 86 ? -10.382 -4.211 31.849 1.00 88.31 86 ARG A CA 1
ATOM 659 C C . ARG A 1 86 ? -9.610 -3.209 32.700 1.00 88.31 86 ARG A C 1
ATOM 661 O O . ARG A 1 86 ? -8.752 -2.521 32.149 1.00 88.31 86 ARG A O 1
ATOM 668 N N . LYS A 1 87 ? -9.857 -3.117 34.011 1.00 85.81 87 LYS A N 1
ATOM 669 C CA . LYS A 1 87 ? -9.078 -2.259 34.923 1.00 85.81 87 LYS A CA 1
ATOM 670 C C . LYS A 1 87 ? -7.625 -2.722 35.027 1.00 85.81 87 LYS A C 1
ATOM 672 O O . LYS A 1 87 ? -6.734 -1.874 35.060 1.00 85.81 87 LYS A O 1
ATOM 677 N N . LYS A 1 88 ? -7.363 -4.034 34.998 1.00 81.44 88 LYS A N 1
ATOM 678 C CA . LYS A 1 88 ? -5.998 -4.595 34.963 1.00 81.44 88 LYS A CA 1
ATOM 679 C C . LYS A 1 88 ? -5.242 -4.203 33.690 1.00 81.44 88 LYS A C 1
ATOM 681 O O . LYS A 1 88 ? -4.062 -3.860 33.760 1.00 81.44 88 LYS A O 1
ATOM 686 N N . ASN A 1 89 ? -5.925 -4.189 32.543 1.00 78.81 89 ASN A N 1
ATOM 687 C CA . ASN A 1 89 ? -5.339 -3.807 31.254 1.00 78.81 89 ASN A CA 1
AT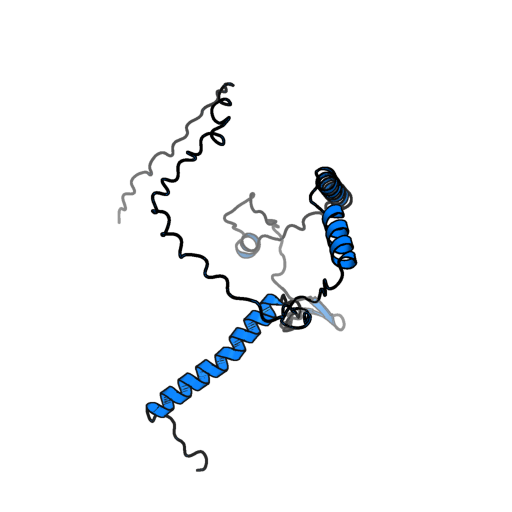OM 688 C C . ASN A 1 89 ? -5.549 -2.323 30.890 1.00 78.81 89 ASN A C 1
ATOM 690 O O . ASN A 1 89 ? -5.303 -1.911 29.753 1.00 78.81 89 ASN A O 1
ATOM 694 N N . TRP A 1 90 ? -6.009 -1.498 31.837 1.00 80.25 90 TRP A N 1
ATOM 695 C CA . TRP A 1 90 ? -6.162 -0.068 31.598 1.00 80.25 90 TRP A CA 1
ATOM 696 C C . TRP A 1 90 ? -4.785 0.551 31.308 1.00 80.25 90 TRP A C 1
ATOM 698 O O . TRP A 1 90 ? -3.787 0.098 31.889 1.00 80.25 90 TRP A O 1
ATOM 708 N N . PRO A 1 91 ? -4.685 1.578 30.439 1.00 80.50 91 PRO A N 1
ATOM 709 C CA . PRO A 1 91 ? -3.430 2.269 30.160 1.00 80.50 91 PRO A CA 1
ATOM 710 C C . PRO A 1 91 ? -2.968 3.069 31.388 1.00 80.50 91 PRO A C 1
ATOM 712 O O . PRO A 1 91 ? -3.089 4.288 31.468 1.00 80.50 91 PRO A O 1
ATOM 715 N N . THR A 1 92 ? -2.453 2.368 32.392 1.00 85.44 92 THR A N 1
ATOM 716 C CA . THR A 1 92 ? -1.792 2.962 33.545 1.00 85.44 92 THR A CA 1
ATOM 717 C C . THR A 1 92 ? -0.368 3.333 33.156 1.00 85.44 92 THR A C 1
ATOM 719 O O . THR A 1 92 ? 0.250 2.701 32.295 1.00 85.44 92 THR A O 1
ATOM 722 N N . ARG A 1 93 ? 0.192 4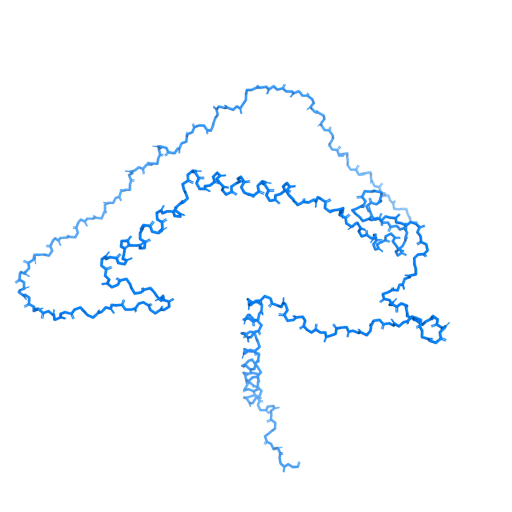.346 33.822 1.00 83.69 93 ARG A N 1
ATOM 723 C CA . ARG A 1 93 ? 1.577 4.783 33.592 1.00 83.69 93 ARG A CA 1
ATOM 724 C C . ARG A 1 93 ? 2.575 3.618 33.683 1.00 83.69 93 ARG A C 1
ATOM 726 O O . ARG A 1 93 ? 3.469 3.524 32.852 1.00 83.69 93 ARG A O 1
ATOM 733 N N . LYS A 1 94 ? 2.342 2.689 34.618 1.00 86.00 94 LYS A N 1
ATOM 734 C CA . LYS A 1 94 ? 3.133 1.461 34.795 1.00 86.00 94 LYS A CA 1
ATOM 735 C C . LYS A 1 94 ? 3.032 0.509 33.596 1.00 86.00 94 LYS A C 1
ATOM 737 O O . LYS A 1 94 ? 4.058 0.047 33.108 1.00 86.00 94 LYS A O 1
ATOM 742 N N . ASN A 1 95 ? 1.825 0.256 33.080 1.00 86.38 95 ASN A N 1
ATOM 743 C CA . ASN A 1 95 ? 1.623 -0.626 31.921 1.00 86.38 95 ASN A CA 1
ATOM 744 C C . ASN A 1 95 ? 2.246 -0.043 30.644 1.00 86.38 95 ASN A C 1
ATOM 746 O O . ASN A 1 95 ? 2.824 -0.770 29.834 1.00 86.38 95 ASN A O 1
ATOM 750 N N . VAL A 1 96 ? 2.157 1.279 30.471 1.00 86.81 96 VAL A N 1
ATOM 751 C CA . VAL A 1 96 ? 2.772 1.981 29.338 1.00 86.81 96 VAL A CA 1
ATOM 752 C C . VAL A 1 96 ? 4.297 1.895 29.405 1.00 86.81 96 VAL A C 1
ATOM 754 O O . VAL A 1 96 ? 4.927 1.581 28.396 1.00 86.81 96 VAL A O 1
ATOM 757 N N . GLU A 1 97 ? 4.887 2.113 30.581 1.00 90.50 97 GLU A N 1
ATOM 758 C CA . GLU A 1 97 ? 6.334 2.021 30.794 1.00 90.50 97 GLU A CA 1
ATOM 759 C C . GLU A 1 97 ? 6.860 0.594 30.583 1.00 90.50 97 GLU A C 1
ATOM 761 O O . GLU A 1 97 ? 7.829 0.405 29.849 1.00 90.50 97 GLU A O 1
ATOM 766 N N . ALA A 1 98 ? 6.170 -0.420 31.115 1.00 89.94 98 ALA A N 1
ATOM 767 C CA . ALA A 1 98 ? 6.512 -1.825 30.892 1.00 89.94 98 ALA A CA 1
ATOM 768 C C . ALA A 1 98 ? 6.479 -2.196 29.399 1.00 89.94 98 ALA A C 1
ATOM 770 O O . ALA A 1 98 ? 7.395 -2.843 28.891 1.00 89.94 98 ALA A O 1
ATOM 771 N N . LYS A 1 99 ? 5.463 -1.726 28.662 1.00 90.06 99 LYS A N 1
ATOM 772 C CA . LYS A 1 99 ? 5.347 -1.956 27.215 1.00 90.06 99 LYS A CA 1
ATOM 773 C C . LYS A 1 99 ? 6.451 -1.251 26.425 1.00 90.06 99 LYS A C 1
ATOM 775 O O . LYS A 1 99 ? 6.945 -1.810 25.447 1.00 90.06 99 LYS A O 1
ATOM 780 N N . LEU A 1 100 ? 6.837 -0.040 26.827 1.00 93.56 100 LEU A N 1
ATOM 781 C CA . LEU A 1 100 ? 7.967 0.692 26.246 1.00 93.56 100 LEU A CA 1
ATOM 782 C C . LEU A 1 100 ? 9.283 -0.050 26.487 1.00 93.56 100 LEU A C 1
ATOM 784 O O . LEU A 1 100 ? 10.034 -0.265 25.539 1.00 93.56 100 LEU A O 1
ATOM 788 N N . LYS A 1 101 ? 9.519 -0.509 27.719 1.00 94.69 101 LYS A N 1
ATOM 789 C CA . LYS A 1 101 ? 10.713 -1.274 28.086 1.00 94.69 101 LYS A CA 1
ATOM 790 C C . LYS A 1 101 ? 10.823 -2.572 27.284 1.00 94.69 101 LYS A C 1
ATOM 792 O O . LYS A 1 101 ? 11.840 -2.798 26.640 1.00 94.69 101 LYS A O 1
ATOM 797 N N . GLN A 1 102 ? 9.734 -3.333 27.180 1.00 90.19 102 GLN A N 1
ATOM 798 C CA . GLN A 1 102 ? 9.682 -4.547 26.362 1.00 90.19 102 GLN A CA 1
ATOM 799 C C . GLN A 1 102 ? 9.932 -4.270 24.865 1.00 90.19 102 GLN A C 1
ATOM 801 O O . GLN A 1 102 ? 10.494 -5.099 24.149 1.00 90.19 102 GLN A O 1
ATOM 806 N N . GLN A 1 103 ? 9.505 -3.112 24.345 1.00 88.44 103 GLN A N 1
ATOM 807 C CA . GLN A 1 103 ? 9.814 -2.724 22.964 1.00 88.44 103 GLN A CA 1
ATOM 808 C C . GLN A 1 103 ? 11.290 -2.378 22.762 1.00 88.44 103 GLN A C 1
ATOM 810 O O . GLN A 1 103 ? 11.818 -2.678 21.690 1.00 88.44 103 GLN A O 1
ATOM 815 N N . LEU A 1 104 ? 11.929 -1.750 23.751 1.00 89.00 104 LEU A N 1
ATOM 816 C CA . LEU A 1 104 ? 13.358 -1.446 23.723 1.00 89.00 104 LEU A CA 1
ATOM 817 C C . LEU A 1 104 ? 14.185 -2.732 23.797 1.00 89.00 104 LEU A C 1
ATOM 819 O O . LEU A 1 104 ? 14.993 -2.957 22.903 1.00 89.00 104 LEU A O 1
ATOM 823 N N . GLU A 1 105 ? 13.885 -3.626 24.740 1.00 89.88 105 GLU A N 1
ATOM 824 C CA . GLU A 1 105 ? 14.541 -4.938 24.870 1.00 89.88 105 GLU A CA 1
ATOM 825 C C . GLU A 1 105 ? 14.413 -5.751 23.571 1.00 89.88 105 GLU A C 1
ATOM 827 O O . GLU A 1 105 ? 15.405 -6.205 23.010 1.00 89.88 105 GLU A O 1
ATOM 832 N N . ARG A 1 106 ? 13.214 -5.813 22.971 1.00 84.44 106 ARG A N 1
ATOM 833 C CA . ARG A 1 106 ? 13.012 -6.493 21.676 1.00 84.44 106 ARG A CA 1
ATOM 834 C C . ARG A 1 106 ? 13.786 -5.847 20.519 1.00 84.44 106 ARG A C 1
ATOM 836 O O . ARG A 1 106 ? 14.047 -6.498 19.504 1.00 84.44 106 ARG A O 1
ATOM 843 N N . LYS A 1 107 ? 14.074 -4.548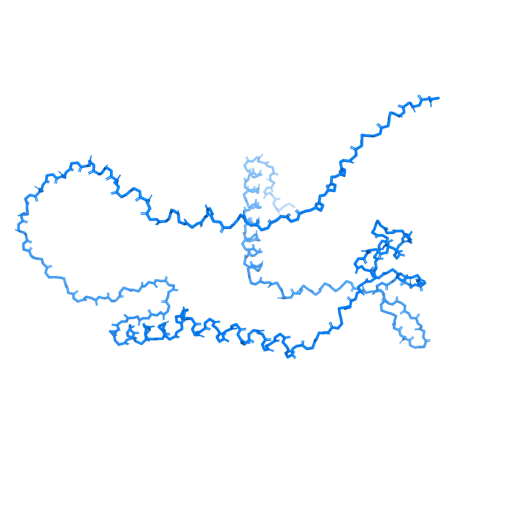 20.603 1.00 82.88 107 LYS A N 1
ATOM 844 C CA . LYS A 1 107 ? 14.867 -3.832 19.599 1.00 82.88 107 LYS A CA 1
ATOM 845 C C . LYS A 1 107 ? 16.359 -4.104 19.789 1.00 82.88 107 LYS A C 1
ATOM 847 O O . LYS A 1 107 ? 17.051 -4.224 18.785 1.00 82.88 107 LYS A O 1
ATOM 852 N N . GLU A 1 108 ? 16.814 -4.233 21.030 1.00 81.25 108 GLU A N 1
ATOM 853 C CA . GLU A 1 108 ? 18.195 -4.567 21.393 1.00 81.25 108 GLU A CA 1
ATOM 854 C C . GLU A 1 108 ? 18.534 -6.037 21.102 1.00 81.25 108 GLU A C 1
ATOM 856 O O . GLU A 1 108 ? 19.586 -6.320 20.537 1.00 81.25 108 GLU A O 1
ATOM 861 N N . GLU A 1 109 ? 17.620 -6.973 21.371 1.00 79.19 109 GLU A N 1
ATOM 862 C CA . GLU A 1 109 ? 17.816 -8.407 21.101 1.00 79.19 109 GLU A CA 1
ATOM 863 C C . GLU A 1 109 ? 17.851 -8.757 19.609 1.00 79.19 109 GLU A C 1
ATOM 865 O O . GLU A 1 109 ? 18.297 -9.839 19.221 1.00 79.19 109 GLU A O 1
ATOM 870 N N . LYS A 1 110 ? 17.358 -7.873 18.736 1.00 74.56 110 LYS A N 1
ATOM 871 C CA . LYS A 1 110 ? 17.325 -8.135 17.300 1.00 74.56 110 LYS A CA 1
ATOM 872 C C . LYS A 1 110 ? 18.634 -7.636 16.683 1.00 74.56 110 LYS A C 1
ATOM 874 O O . LYS A 1 110 ? 18.743 -6.432 16.452 1.00 74.56 110 LYS A O 1
ATOM 879 N N . PRO A 1 111 ? 19.599 -8.520 16.344 1.00 73.44 111 PRO A N 1
ATOM 880 C CA . PRO A 1 111 ? 20.842 -8.078 15.727 1.00 73.44 111 PRO A CA 1
ATOM 881 C C . PRO A 1 111 ? 20.508 -7.301 14.456 1.00 73.44 111 PRO A C 1
ATOM 883 O O . PRO A 1 111 ? 19.687 -7.754 13.642 1.00 73.44 111 PRO A O 1
ATOM 886 N N . GLU A 1 112 ? 21.110 -6.121 14.300 1.00 70.69 112 GLU A N 1
ATOM 887 C CA . GLU A 1 112 ? 20.945 -5.280 13.120 1.00 70.69 112 GLU A CA 1
ATOM 888 C C . GLU A 1 112 ? 21.471 -6.035 11.897 1.00 70.69 112 GLU A C 1
ATOM 890 O O . GLU A 1 112 ? 22.644 -5.969 11.536 1.00 70.69 112 GLU A O 1
ATOM 895 N N . LYS A 1 113 ? 20.599 -6.820 11.256 1.00 73.69 113 LYS A N 1
ATOM 896 C CA . LYS A 1 113 ? 20.950 -7.525 10.025 1.00 73.69 113 LYS A CA 1
ATOM 897 C C . LYS A 1 113 ? 21.412 -6.474 9.014 1.00 73.69 113 LYS A C 1
ATOM 899 O O . LYS A 1 113 ? 20.678 -5.499 8.805 1.00 73.69 113 LYS A O 1
ATOM 904 N N . PRO A 1 114 ? 22.574 -6.662 8.362 1.00 70.31 114 PRO A N 1
ATOM 905 C CA . PRO A 1 114 ? 23.056 -5.712 7.375 1.00 70.31 114 PRO A CA 1
ATOM 906 C C . PRO A 1 114 ? 21.967 -5.523 6.322 1.00 70.31 114 PRO A C 1
ATOM 908 O O . PRO A 1 114 ? 21.459 -6.486 5.736 1.00 70.31 114 PRO A O 1
ATOM 911 N N . LYS A 1 115 ? 21.550 -4.268 6.127 1.00 69.44 115 LYS A N 1
ATOM 912 C CA . LYS A 1 115 ? 20.557 -3.913 5.113 1.00 69.44 115 LYS A CA 1
ATOM 913 C C . LYS A 1 115 ? 21.160 -4.301 3.765 1.00 69.44 115 LYS A C 1
ATOM 915 O O . LYS A 1 115 ? 22.076 -3.630 3.302 1.00 69.44 115 LYS A O 1
ATOM 920 N N . LYS A 1 116 ? 20.670 -5.385 3.155 1.00 73.19 116 LYS A N 1
ATOM 921 C CA . LYS A 1 116 ? 21.062 -5.790 1.799 1.00 73.19 116 LYS A CA 1
ATOM 922 C C . LYS A 1 116 ? 20.742 -4.622 0.867 1.00 73.19 116 LYS A C 1
ATOM 924 O O . LYS A 1 116 ? 19.570 -4.323 0.633 1.00 73.19 116 LYS A O 1
ATOM 929 N N . GLN A 1 117 ? 21.768 -3.900 0.426 1.00 78.69 117 GLN A N 1
ATOM 930 C CA . GLN A 1 117 ? 21.588 -2.809 -0.519 1.00 78.69 117 GLN A CA 1
ATOM 931 C C . GLN A 1 117 ? 21.372 -3.423 -1.903 1.00 78.69 117 GLN A C 1
ATOM 933 O O . GLN A 1 117 ? 22.114 -4.305 -2.323 1.00 78.69 117 GLN A O 1
ATOM 938 N N . ASN A 1 118 ? 20.319 -2.996 -2.595 1.00 85.56 118 ASN A N 1
ATOM 939 C CA . ASN A 1 118 ? 20.031 -3.486 -3.940 1.00 85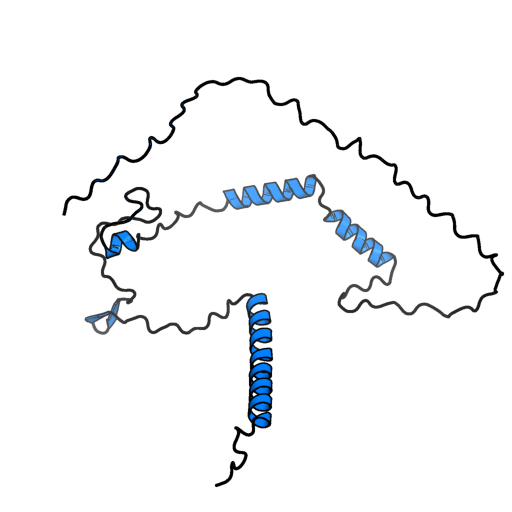.56 118 ASN A CA 1
ATOM 940 C C . ASN A 1 118 ? 20.917 -2.762 -4.957 1.00 85.56 118 ASN A C 1
ATOM 942 O O . ASN A 1 118 ? 21.260 -1.599 -4.750 1.00 85.56 118 ASN A O 1
ATOM 946 N N . VAL A 1 119 ? 21.224 -3.407 -6.083 1.00 88.50 119 VAL A N 1
ATOM 947 C CA . VAL A 1 119 ? 21.930 -2.762 -7.200 1.00 88.50 119 VAL A CA 1
ATOM 948 C C . VAL A 1 119 ? 21.020 -1.722 -7.863 1.00 88.50 119 VAL A C 1
ATOM 950 O O . VAL A 1 119 ? 19.830 -1.949 -8.104 1.00 88.50 119 VAL A O 1
ATOM 953 N N . CYS A 1 120 ? 21.562 -0.545 -8.166 1.00 90.94 120 CYS A N 1
ATOM 954 C CA . CYS A 1 120 ? 20.823 0.539 -8.799 1.00 90.94 120 CYS A CA 1
ATOM 955 C C . CYS A 1 120 ? 20.448 0.181 -10.240 1.00 90.94 120 CYS A C 1
ATOM 957 O O . CYS A 1 120 ? 21.297 0.161 -11.126 1.00 90.94 120 CYS A O 1
ATOM 959 N N . ARG A 1 121 ? 19.153 -0.017 -10.511 1.00 88.94 121 ARG A N 1
ATOM 960 C CA . ARG A 1 121 ? 18.638 -0.372 -11.847 1.00 88.94 121 ARG A CA 1
ATOM 961 C C . ARG A 1 121 ? 19.013 0.636 -12.941 1.00 88.94 121 ARG A C 1
ATOM 963 O O . ARG A 1 121 ? 19.271 0.231 -14.068 1.00 88.94 121 ARG A O 1
ATOM 970 N N . PHE A 1 122 ? 19.038 1.933 -12.629 1.00 91.38 122 PHE A N 1
ATOM 971 C CA . PHE A 1 122 ? 19.381 2.982 -13.600 1.00 91.38 122 PHE A CA 1
ATOM 972 C C . PHE A 1 122 ? 20.874 2.984 -13.936 1.00 91.38 122 PHE A C 1
ATOM 974 O O . PHE A 1 122 ? 21.243 3.061 -15.106 1.00 91.38 122 PHE A O 1
ATOM 981 N N . PHE A 1 123 ? 21.726 2.836 -12.918 1.00 91.44 123 PHE A N 1
ATOM 982 C CA . PHE A 1 123 ? 23.168 2.724 -13.112 1.00 91.44 123 PHE A CA 1
ATOM 983 C C . PHE A 1 123 ? 23.546 1.403 -13.793 1.00 91.44 123 PHE A C 1
ATOM 985 O O . PHE A 1 123 ? 24.367 1.399 -14.698 1.00 91.44 123 PHE A O 1
ATOM 992 N N . ALA A 1 124 ? 22.899 0.292 -13.440 1.00 88.25 124 ALA A N 1
ATOM 993 C CA . ALA A 1 124 ? 23.132 -0.999 -14.083 1.00 88.25 124 ALA A CA 1
ATOM 994 C C . ALA A 1 124 ? 22.806 -0.974 -15.587 1.00 88.25 124 ALA A C 1
ATOM 996 O O . ALA A 1 124 ? 23.577 -1.501 -16.379 1.00 88.25 124 ALA A O 1
ATOM 997 N N . LYS A 1 125 ? 21.697 -0.330 -15.985 1.00 85.88 125 LYS A N 1
ATOM 998 C CA . LYS A 1 125 ? 21.265 -0.264 -17.392 1.00 85.88 125 LYS A CA 1
ATOM 999 C C . LYS A 1 125 ? 22.051 0.741 -18.231 1.00 85.88 125 LYS A C 1
ATOM 1001 O O . LYS A 1 125 ? 22.520 0.398 -19.305 1.00 85.88 125 LYS A O 1
ATOM 1006 N N . ASN A 1 126 ? 22.173 1.978 -17.749 1.00 85.94 126 ASN A N 1
ATOM 1007 C CA . ASN A 1 126 ? 22.651 3.098 -18.566 1.00 85.94 126 ASN A CA 1
ATOM 1008 C C . ASN A 1 126 ? 24.013 3.633 -18.096 1.00 85.94 126 ASN A C 1
ATOM 1010 O O . ASN A 1 126 ? 24.463 4.657 -18.602 1.00 85.94 126 ASN A O 1
ATOM 1014 N N . LYS A 1 127 ? 24.613 3.034 -17.051 1.00 86.31 127 LYS A N 1
ATOM 1015 C CA . LYS A 1 127 ? 25.816 3.529 -16.340 1.00 86.31 127 LYS A CA 1
ATOM 1016 C C . LYS A 1 127 ? 25.709 4.983 -15.855 1.00 86.31 127 LYS A C 1
ATOM 1018 O O . LYS A 1 127 ? 26.683 5.583 -15.416 1.00 86.31 127 LYS A O 1
ATOM 1023 N N . LYS A 1 128 ? 24.494 5.539 -15.859 1.00 88.94 128 LYS A N 1
ATOM 1024 C CA . LYS A 1 128 ? 24.166 6.905 -15.461 1.00 88.94 128 LYS A CA 1
ATOM 1025 C C . LYS A 1 128 ? 22.931 6.874 -14.574 1.00 88.94 128 LYS A C 1
ATOM 1027 O O . LYS A 1 128 ? 21.851 6.460 -14.987 1.00 88.94 128 LYS A O 1
ATOM 1032 N N . CYS A 1 129 ? 23.095 7.324 -13.339 1.00 93.31 129 CYS A N 1
ATOM 1033 C CA . CYS A 1 129 ? 22.020 7.449 -12.365 1.00 93.31 129 CYS A CA 1
ATOM 1034 C C . CYS A 1 129 ? 21.869 8.918 -11.980 1.00 93.31 129 CYS A C 1
ATOM 1036 O O . CYS A 1 129 ? 22.864 9.585 -11.699 1.00 93.31 129 CYS A O 1
ATOM 1038 N N . ARG A 1 130 ? 20.627 9.413 -11.913 1.00 93.19 130 ARG A N 1
ATOM 1039 C CA . ARG A 1 130 ? 20.326 10.804 -11.529 1.00 93.19 130 ARG A CA 1
ATOM 1040 C C . ARG A 1 130 ? 20.868 11.168 -10.143 1.00 93.19 130 ARG A C 1
ATOM 1042 O O . ARG A 1 130 ? 21.194 12.321 -9.900 1.00 93.19 130 ARG A O 1
ATOM 1049 N N . PHE A 1 131 ? 20.966 10.184 -9.251 1.00 92.44 131 PHE A N 1
ATOM 1050 C CA . PHE A 1 131 ? 21.425 10.374 -7.876 1.00 92.44 131 PHE A CA 1
ATOM 1051 C C . PHE A 1 131 ? 22.951 10.279 -7.717 1.00 92.44 131 PHE A C 1
ATOM 1053 O O . PHE A 1 131 ? 23.455 10.554 -6.629 1.00 92.44 131 PHE A O 1
ATOM 1060 N N . GLY A 1 132 ? 23.689 9.902 -8.773 1.00 87.69 132 GLY A N 1
ATOM 1061 C CA . GLY A 1 132 ? 25.145 9.730 -8.717 1.00 87.69 132 GLY A CA 1
ATOM 1062 C C . GLY A 1 132 ? 25.582 8.880 -7.517 1.00 87.69 132 GLY A C 1
ATOM 1063 O O . GLY A 1 132 ? 24.904 7.923 -7.151 1.00 87.69 132 GLY A O 1
ATOM 1064 N N . ASN A 1 133 ? 26.664 9.273 -6.846 1.00 86.44 133 ASN A N 1
ATOM 1065 C CA . ASN A 1 133 ? 27.207 8.551 -5.683 1.00 86.44 133 ASN A CA 1
ATOM 1066 C C . ASN A 1 133 ? 26.328 8.624 -4.421 1.00 86.44 133 ASN A C 1
ATOM 1068 O O . ASN A 1 133 ? 26.602 7.936 -3.446 1.00 86.44 133 ASN A O 1
ATOM 1072 N N . LYS A 1 134 ? 25.262 9.435 -4.423 1.00 89.25 134 LYS A N 1
ATOM 1073 C CA . LYS A 1 134 ? 24.291 9.525 -3.319 1.00 89.25 134 LYS A CA 1
ATOM 1074 C C . LYS A 1 134 ? 23.114 8.564 -3.501 1.00 89.25 134 LYS A C 1
ATOM 1076 O O . LYS A 1 134 ? 22.110 8.669 -2.796 1.00 89.25 134 LYS A O 1
ATOM 1081 N N . CYS A 1 135 ? 23.174 7.671 -4.487 1.00 91.44 135 CYS A N 1
ATOM 1082 C CA . CYS A 1 135 ? 22.105 6.715 -4.707 1.00 91.44 135 CYS A CA 1
ATOM 1083 C C . CYS A 1 135 ? 21.969 5.773 -3.505 1.00 91.44 135 CYS A C 1
ATOM 1085 O O . CYS A 1 135 ? 22.947 5.222 -3.016 1.00 91.44 135 CYS A O 1
ATOM 1087 N N . LYS A 1 136 ? 20.726 5.539 -3.071 1.00 90.12 136 LYS A N 1
ATOM 1088 C CA . LYS A 1 136 ? 20.390 4.557 -2.025 1.00 90.12 136 LYS A CA 1
ATOM 1089 C C . LYS A 1 136 ? 20.791 3.120 -2.400 1.00 90.12 136 LYS A C 1
ATOM 1091 O O . LYS A 1 136 ? 20.882 2.260 -1.531 1.00 90.12 136 LYS A O 1
ATOM 1096 N N . ASN A 1 137 ? 20.951 2.864 -3.694 1.00 91.06 137 ASN A N 1
ATOM 1097 C CA . ASN A 1 137 ? 21.226 1.556 -4.265 1.00 91.06 137 ASN A CA 1
ATOM 1098 C C . ASN A 1 137 ? 22.684 1.495 -4.740 1.00 91.06 137 ASN A C 1
ATOM 1100 O O . ASN A 1 137 ? 23.202 2.487 -5.252 1.00 91.06 137 ASN A O 1
ATOM 1104 N N . LEU A 1 138 ? 23.312 0.325 -4.635 1.00 90.19 138 LEU A N 1
ATOM 1105 C CA . LEU A 1 138 ? 24.714 0.112 -4.990 1.00 90.19 138 LEU A CA 1
ATOM 1106 C C . LEU A 1 138 ? 24.969 0.362 -6.482 1.00 90.19 138 LEU A C 1
ATOM 1108 O O . LEU A 1 138 ? 24.239 -0.121 -7.351 1.00 90.19 138 LEU A O 1
ATOM 1112 N N . HIS A 1 139 ? 26.021 1.122 -6.778 1.00 89.12 139 HIS A N 1
ATOM 1113 C CA . HIS A 1 139 ? 26.528 1.373 -8.127 1.00 89.12 139 HIS A CA 1
ATOM 1114 C C . HIS A 1 139 ? 27.696 0.427 -8.425 1.00 89.12 139 HIS A C 1
ATOM 1116 O O . HIS A 1 139 ? 28.842 0.851 -8.532 1.00 89.12 139 HIS A O 1
ATOM 1122 N N . GLU A 1 140 ? 27.422 -0.872 -8.532 1.00 77.00 140 GLU A N 1
ATOM 1123 C CA . GLU A 1 140 ? 28.453 -1.841 -8.907 1.00 77.00 140 GLU A CA 1
ATOM 1124 C C . GLU A 1 140 ? 28.798 -1.682 -10.396 1.00 77.00 140 GLU A C 1
ATOM 1126 O O . GLU A 1 140 ? 27.968 -1.874 -11.291 1.00 77.00 140 GLU A O 1
ATOM 1131 N N . ALA A 1 141 ? 30.042 -1.295 -10.680 1.00 60.59 141 ALA A N 1
ATOM 1132 C CA . ALA A 1 141 ? 30.601 -1.254 -12.025 1.00 60.59 141 ALA A CA 1
ATOM 1133 C C . ALA A 1 141 ? 31.029 -2.664 -12.456 1.00 60.59 141 ALA A C 1
ATOM 1135 O O . ALA A 1 141 ? 32.195 -2.911 -12.722 1.00 60.59 141 ALA A O 1
ATOM 1136 N N . ALA A 1 142 ? 30.095 -3.610 -12.496 1.00 52.31 142 ALA A N 1
ATOM 1137 C CA . ALA A 1 142 ? 30.405 -4.986 -12.856 1.00 52.31 142 ALA A CA 1
ATOM 1138 C C . ALA A 1 142 ? 29.581 -5.431 -14.063 1.00 52.31 142 ALA A C 1
ATOM 1140 O O . ALA A 1 142 ? 28.409 -5.068 -14.206 1.00 52.31 142 ALA A O 1
ATOM 1141 N N . ASN A 1 143 ? 30.232 -6.195 -14.937 1.00 54.22 143 ASN A N 1
ATOM 1142 C CA . ASN A 1 143 ? 29.657 -7.023 -15.991 1.00 54.22 143 ASN A CA 1
ATOM 1143 C C . ASN A 1 143 ? 28.717 -8.072 -15.375 1.00 54.22 143 ASN A C 1
ATOM 1145 O O . ASN A 1 143 ? 29.037 -9.253 -15.315 1.00 54.22 143 ASN A O 1
ATOM 1149 N N . LEU A 1 144 ? 27.581 -7.638 -14.836 1.00 50.97 144 LEU A N 1
ATOM 1150 C CA . LEU A 1 144 ? 26.566 -8.537 -14.310 1.00 50.97 144 LEU A CA 1
ATOM 1151 C C . LEU A 1 144 ? 25.662 -8.958 -15.472 1.00 50.97 144 LEU A C 1
ATOM 1153 O O . LEU A 1 144 ? 25.106 -8.077 -16.140 1.00 50.97 144 LEU A O 1
ATOM 1157 N N . PRO A 1 145 ? 25.503 -10.270 -15.732 1.00 49.25 145 PRO A N 1
ATOM 1158 C CA . PRO A 1 145 ? 24.611 -10.737 -16.772 1.00 49.25 145 PRO A CA 1
ATOM 1159 C C . PRO A 1 145 ? 23.202 -10.260 -16.432 1.00 49.25 145 PRO A C 1
ATOM 1161 O O . PRO A 1 145 ? 22.655 -10.507 -15.355 1.00 49.25 145 PRO A O 1
ATOM 1164 N N . LEU A 1 146 ? 22.634 -9.519 -17.374 1.00 57.50 146 LEU A N 1
ATOM 1165 C CA . LEU A 1 146 ? 21.268 -9.032 -17.361 1.00 57.50 146 LEU A CA 1
ATOM 1166 C C . LEU A 1 146 ? 20.320 -10.239 -17.440 1.00 57.50 146 LEU A C 1
ATOM 1168 O O . LEU A 1 146 ? 19.849 -10.581 -18.518 1.00 57.50 146 LEU A O 1
ATOM 1172 N N . SER A 1 147 ? 20.058 -10.953 -16.347 1.00 58.59 147 SER A N 1
ATOM 1173 C CA . SER A 1 147 ? 19.124 -12.074 -16.445 1.00 58.59 147 SER A CA 1
ATOM 1174 C C . SER A 1 147 ? 18.506 -12.470 -15.116 1.00 58.59 147 SER A C 1
ATOM 1176 O O . SER A 1 147 ? 19.173 -12.978 -14.223 1.00 58.59 147 SER A O 1
ATOM 1178 N N . ASN A 1 148 ? 17.181 -12.329 -15.033 1.00 55.78 148 ASN A N 1
ATOM 1179 C CA . ASN A 1 148 ? 16.330 -12.974 -14.026 1.00 55.78 148 ASN A CA 1
ATOM 1180 C C . ASN A 1 148 ? 16.242 -14.507 -14.230 1.00 55.78 148 ASN A C 1
ATOM 1182 O O . ASN A 1 148 ? 15.292 -15.141 -13.773 1.00 55.78 148 ASN A O 1
ATOM 1186 N N . SER A 1 149 ? 17.185 -15.110 -14.955 1.00 60.62 149 SER A N 1
ATOM 1187 C CA . SER A 1 149 ? 17.182 -16.534 -15.281 1.00 60.62 149 SER A CA 1
ATOM 1188 C C . SER A 1 149 ? 18.104 -17.252 -14.313 1.00 60.62 149 SER A C 1
ATOM 1190 O O . SER A 1 149 ? 19.294 -16.955 -14.228 1.00 60.62 149 SER A O 1
ATOM 1192 N N . LYS A 1 150 ? 17.547 -18.196 -13.554 1.00 72.12 150 LYS A N 1
ATOM 1193 C CA . LYS A 1 150 ? 18.347 -19.095 -12.726 1.00 72.12 150 LYS A CA 1
ATOM 1194 C C . LYS A 1 150 ? 19.080 -20.035 -13.683 1.00 72.12 150 LYS A C 1
ATOM 1196 O O . LYS A 1 150 ? 18.439 -20.884 -14.294 1.00 72.12 150 LYS A O 1
ATOM 1201 N N . VAL A 1 151 ? 20.393 -19.871 -13.820 1.00 72.44 151 VAL A N 1
ATOM 1202 C CA . VAL A 1 151 ? 21.231 -20.819 -14.564 1.00 72.44 151 VAL A CA 1
ATOM 1203 C C . VAL A 1 151 ? 21.238 -22.135 -13.785 1.00 72.44 151 VAL A C 1
ATOM 1205 O O . VAL A 1 151 ? 21.533 -22.148 -12.588 1.00 72.44 151 VAL A O 1
ATOM 1208 N N . GLN A 1 152 ? 20.816 -23.223 -14.427 1.00 76.00 152 GLN A N 1
ATOM 1209 C CA . GLN A 1 152 ? 20.878 -24.575 -13.870 1.00 76.00 152 GLN A CA 1
ATOM 1210 C C . GLN A 1 152 ? 21.766 -25.431 -14.770 1.00 76.00 152 GLN A C 1
ATOM 1212 O O . GLN A 1 152 ? 21.705 -25.316 -15.993 1.00 76.00 152 GLN A O 1
ATOM 1217 N N . ILE A 1 153 ? 22.587 -26.279 -14.152 1.00 84.00 153 ILE A N 1
ATOM 1218 C CA . ILE A 1 153 ? 23.425 -27.239 -14.869 1.00 84.00 153 ILE A CA 1
ATOM 1219 C C . ILE A 1 153 ? 22.572 -28.480 -15.117 1.00 84.00 153 ILE A C 1
ATOM 1221 O O . ILE A 1 153 ? 22.198 -29.173 -14.171 1.00 84.00 153 ILE A O 1
ATOM 1225 N N . ILE A 1 154 ? 22.250 -28.750 -16.380 1.00 76.00 154 ILE A N 1
ATOM 1226 C CA . ILE A 1 154 ? 21.554 -29.968 -16.806 1.00 76.00 154 ILE A CA 1
ATOM 1227 C C . ILE A 1 154 ? 22.545 -30.735 -17.676 1.00 76.00 154 ILE A C 1
ATOM 1229 O O . ILE A 1 154 ? 22.989 -30.224 -18.700 1.00 76.00 154 ILE A O 1
ATOM 1233 N N . ASN A 1 155 ? 22.934 -31.939 -17.250 1.00 78.00 155 ASN A N 1
ATOM 1234 C CA . ASN A 1 155 ? 23.862 -32.814 -17.981 1.00 78.00 155 ASN A CA 1
ATOM 1235 C C . ASN A 1 155 ? 25.194 -32.139 -18.378 1.00 78.00 155 ASN A C 1
ATOM 1237 O O . ASN A 1 155 ? 25.690 -32.336 -19.482 1.00 78.00 155 ASN A O 1
ATOM 1241 N N . GLY A 1 156 ? 25.763 -31.317 -17.489 1.00 83.12 156 GLY A N 1
ATOM 1242 C CA . GLY A 1 156 ? 27.048 -30.640 -17.721 1.00 83.12 156 GLY A CA 1
ATOM 1243 C C . GLY A 1 156 ? 26.983 -29.407 -18.630 1.00 83.12 156 GLY A C 1
ATOM 1244 O O . GLY A 1 156 ? 28.020 -28.811 -18.903 1.00 83.12 156 GLY A O 1
ATOM 1245 N N . ILE A 1 157 ? 25.790 -28.996 -19.071 1.00 81.62 157 ILE A N 1
ATOM 1246 C CA . ILE A 1 157 ? 25.586 -27.816 -19.917 1.00 81.62 157 ILE A CA 1
ATOM 1247 C C . ILE A 1 157 ? 24.906 -26.726 -19.085 1.00 81.62 157 ILE A C 1
ATOM 1249 O O . ILE A 1 157 ? 23.868 -26.954 -18.454 1.00 81.62 157 ILE A O 1
ATOM 1253 N N . GLU A 1 158 ? 25.495 -25.530 -19.074 1.00 81.69 158 GLU A N 1
ATOM 1254 C CA . GLU A 1 158 ? 24.911 -24.356 -18.428 1.00 81.69 158 GLU A CA 1
ATOM 1255 C C . GLU A 1 158 ? 23.746 -23.826 -19.269 1.00 81.69 158 GLU A C 1
ATOM 1257 O O . GLU A 1 158 ? 23.937 -23.188 -20.304 1.00 81.69 158 GLU A O 1
ATOM 1262 N N . VAL A 1 159 ? 22.515 -24.085 -18.821 1.00 84.19 159 VAL A N 1
ATOM 1263 C CA . VAL A 1 159 ? 21.308 -23.589 -19.488 1.00 84.19 159 VAL A CA 1
ATOM 1264 C C . VAL A 1 159 ? 20.683 -22.483 -18.641 1.00 84.19 159 VAL A C 1
ATOM 1266 O O . VAL A 1 159 ? 20.297 -22.682 -17.484 1.00 84.19 159 VAL A O 1
ATOM 1269 N N . ALA A 1 160 ? 20.556 -21.290 -19.226 1.00 77.69 160 ALA A N 1
ATOM 1270 C CA . ALA A 1 160 ? 19.817 -20.182 -18.633 1.00 77.69 160 ALA A CA 1
ATOM 1271 C C . ALA A 1 160 ? 18.313 -20.451 -18.761 1.00 77.69 160 ALA A C 1
ATOM 1273 O O . ALA A 1 160 ? 17.694 -20.071 -19.750 1.00 77.69 160 ALA A O 1
ATOM 1274 N N . VAL A 1 161 ? 17.723 -21.120 -17.767 1.00 76.94 161 VAL A N 1
ATOM 1275 C CA . VAL A 1 161 ? 16.280 -21.388 -17.734 1.00 76.94 161 VAL A CA 1
ATOM 1276 C C . VAL A 1 161 ? 15.556 -20.083 -17.377 1.00 76.94 161 VAL A C 1
ATOM 1278 O O . VAL A 1 161 ? 15.694 -19.608 -16.239 1.00 76.94 161 VAL A O 1
ATOM 1281 N N . PRO A 1 162 ? 14.786 -19.471 -18.302 1.00 69.94 162 PRO A N 1
ATOM 1282 C CA . PRO A 1 162 ? 13.994 -18.295 -17.977 1.00 69.94 162 PRO A CA 1
ATOM 1283 C C . PRO A 1 162 ? 13.019 -18.666 -16.864 1.00 69.94 162 PRO A C 1
ATOM 1285 O O . PRO A 1 162 ? 12.404 -19.735 -16.907 1.00 69.94 162 PRO A O 1
ATOM 1288 N N . GLN A 1 163 ? 12.865 -17.808 -15.854 1.00 66.31 163 GLN A N 1
ATOM 1289 C CA . GLN A 1 163 ? 11.813 -18.010 -14.862 1.00 66.31 163 GLN A CA 1
ATOM 1290 C C . GLN A 1 163 ? 10.465 -18.049 -15.590 1.00 66.31 163 GLN A C 1
ATOM 1292 O O . GLN A 1 163 ? 9.944 -17.007 -15.986 1.00 66.31 163 GLN A O 1
ATOM 1297 N N . ARG A 1 164 ? 9.888 -19.250 -15.759 1.00 59.59 164 ARG A N 1
ATOM 1298 C CA . ARG A 1 164 ? 8.464 -19.386 -16.075 1.00 59.59 164 ARG A CA 1
ATOM 1299 C C . ARG A 1 164 ? 7.718 -18.560 -15.040 1.00 59.59 164 ARG A C 1
ATOM 1301 O O . ARG A 1 164 ? 8.002 -18.675 -13.845 1.00 59.59 164 ARG A O 1
ATOM 1308 N N . TYR A 1 165 ? 6.821 -17.703 -15.515 1.00 51.72 165 TYR A N 1
ATOM 1309 C CA . TYR A 1 165 ? 5.963 -16.877 -14.683 1.00 51.72 165 TYR A CA 1
ATOM 1310 C C . TYR A 1 165 ? 5.441 -17.711 -13.512 1.00 51.72 165 TYR A C 1
ATOM 1312 O O . TYR A 1 165 ? 4.706 -18.680 -13.705 1.00 51.72 165 TYR A O 1
ATOM 1320 N N . LYS A 1 166 ? 5.866 -17.371 -12.290 1.00 53.09 166 LYS A N 1
ATOM 1321 C CA . LYS A 1 166 ? 5.235 -17.894 -11.083 1.00 53.09 166 LYS A CA 1
ATOM 1322 C C . LYS A 1 166 ? 3.878 -17.213 -10.978 1.00 53.09 166 LYS A C 1
ATOM 1324 O O . LYS A 1 166 ? 3.720 -16.250 -10.235 1.00 53.09 166 LYS A O 1
ATOM 1329 N N . ASN A 1 167 ? 2.907 -17.716 -11.726 1.00 52.00 167 ASN A N 1
ATOM 1330 C CA . ASN A 1 167 ? 1.501 -17.462 -11.461 1.00 52.00 167 ASN A CA 1
ATOM 1331 C C . ASN A 1 167 ? 1.078 -18.379 -10.310 1.00 52.00 167 ASN A C 1
ATOM 1333 O O . ASN A 1 167 ? 0.218 -19.232 -10.465 1.00 52.00 167 ASN A O 1
ATOM 1337 N N . GLU A 1 168 ? 1.740 -18.251 -9.164 1.00 56.12 168 GLU A N 1
ATOM 1338 C CA . GLU A 1 168 ? 1.211 -18.775 -7.913 1.00 56.12 168 GLU A CA 1
ATOM 1339 C C . GLU A 1 168 ? 0.492 -17.560 -7.323 1.00 56.12 168 GLU A C 1
ATOM 1341 O O . GLU A 1 168 ? 1.169 -16.596 -6.936 1.00 56.12 168 GLU A O 1
ATOM 1346 N N . PRO A 1 169 ? -0.852 -17.474 -7.406 1.00 53.78 169 PRO A N 1
ATOM 1347 C CA . PRO A 1 169 ? -1.573 -16.346 -6.852 1.00 53.78 169 PRO A CA 1
ATOM 1348 C C . PRO A 1 169 ? -1.363 -16.429 -5.354 1.00 53.78 169 PRO A C 1
ATOM 1350 O O . PRO A 1 169 ? -2.057 -17.164 -4.662 1.00 53.78 169 PRO A O 1
ATOM 1353 N N . SER A 1 170 ? -0.353 -15.705 -4.879 1.00 58.22 170 SER A N 1
ATOM 1354 C CA . SER A 1 170 ? 0.057 -15.724 -3.492 1.00 58.22 170 SER A CA 1
ATOM 1355 C C . SER A 1 170 ? -1.192 -15.572 -2.634 1.00 58.22 170 SER A C 1
ATOM 1357 O O . SER A 1 170 ? -1.823 -14.510 -2.612 1.00 58.22 170 SER A O 1
ATOM 1359 N N . ASN A 1 171 ? -1.561 -16.654 -1.947 1.00 58.75 171 ASN A N 1
ATOM 1360 C CA . ASN A 1 171 ? -2.708 -16.720 -1.042 1.00 58.75 171 ASN A CA 1
ATOM 1361 C C . ASN A 1 171 ? -2.532 -15.749 0.155 1.00 58.75 171 ASN A C 1
ATOM 1363 O O . ASN A 1 171 ? -3.414 -15.576 0.986 1.00 58.75 171 ASN A O 1
ATOM 1367 N N . ASN A 1 172 ? -1.416 -15.018 0.183 1.00 64.31 172 ASN A N 1
ATOM 1368 C CA . ASN A 1 172 ? -1.073 -13.928 1.087 1.00 64.31 172 ASN A CA 1
ATOM 1369 C C . ASN A 1 172 ? -1.778 -12.594 0.763 1.00 64.31 172 ASN A C 1
ATOM 1371 O O . ASN A 1 172 ? -1.256 -11.522 1.077 1.00 64.31 172 ASN A O 1
ATOM 1375 N N . LYS A 1 173 ? -2.952 -12.601 0.120 1.00 77.12 173 LYS A N 1
ATOM 1376 C CA . LYS A 1 173 ? -3.789 -11.391 0.092 1.00 77.12 173 LYS A CA 1
ATOM 1377 C C . LYS A 1 173 ? -4.408 -11.218 1.477 1.00 77.12 173 LYS A C 1
ATOM 1379 O O . LYS A 1 173 ? -5.068 -12.131 1.968 1.00 77.12 173 LYS A O 1
ATOM 1384 N N . SER A 1 174 ? -4.196 -10.043 2.079 1.00 84.75 174 SER A N 1
ATOM 1385 C CA . SER A 1 174 ? -4.871 -9.634 3.318 1.00 84.75 174 SER A CA 1
ATOM 1386 C C . SER A 1 174 ? -6.370 -9.919 3.221 1.00 84.75 174 SER A C 1
ATOM 1388 O O . SER A 1 174 ? -6.961 -9.709 2.161 1.00 84.75 174 SER A O 1
ATOM 1390 N N . PHE A 1 175 ? -6.980 -10.374 4.315 1.00 83.88 175 PHE A N 1
ATOM 1391 C CA . PHE A 1 175 ? -8.411 -10.674 4.382 1.00 83.88 175 PHE A CA 1
ATOM 1392 C C . PHE A 1 175 ? -9.273 -9.515 3.859 1.00 83.88 175 PHE A C 1
ATOM 1394 O O . PHE A 1 175 ? -10.165 -9.738 3.050 1.00 83.88 175 PHE A O 1
ATOM 1401 N N . TYR A 1 176 ? -8.910 -8.269 4.181 1.00 86.56 176 TYR A N 1
ATOM 1402 C CA . TYR A 1 176 ? -9.556 -7.072 3.630 1.00 86.56 176 TYR A CA 1
ATOM 1403 C C . TYR A 1 176 ? -9.522 -7.029 2.096 1.00 86.56 176 TYR A C 1
ATOM 1405 O O . TYR A 1 176 ? -10.523 -6.753 1.447 1.00 86.56 176 TYR A O 1
ATOM 1413 N N . LYS A 1 177 ? -8.381 -7.375 1.492 1.00 82.44 177 LYS A N 1
ATOM 1414 C CA . LYS A 1 177 ? -8.249 -7.449 0.035 1.00 82.44 177 LYS A CA 1
ATOM 1415 C C . LYS A 1 177 ? -9.086 -8.587 -0.548 1.00 82.44 177 LYS A C 1
ATOM 1417 O O . LYS A 1 177 ? -9.549 -8.438 -1.666 1.00 82.44 177 LYS A O 1
ATOM 1422 N N . LYS A 1 178 ? -9.285 -9.695 0.178 1.00 81.88 178 LYS A N 1
ATOM 1423 C CA . LYS A 1 178 ? -10.193 -10.778 -0.239 1.00 81.88 178 LYS A CA 1
ATOM 1424 C C . LYS A 1 178 ? -11.656 -10.330 -0.182 1.00 81.88 178 LYS A C 1
ATOM 1426 O O . LYS A 1 178 ? -12.365 -10.578 -1.146 1.00 81.88 178 LYS A O 1
ATOM 1431 N N . LEU A 1 179 ? -12.068 -9.631 0.878 1.00 83.38 179 LEU A N 1
ATOM 1432 C CA . LEU A 1 179 ? -13.425 -9.092 1.017 1.00 83.38 179 LEU A CA 1
ATOM 1433 C C . LEU A 1 179 ? -13.742 -8.047 -0.050 1.00 83.38 179 LEU A C 1
ATOM 1435 O O . LEU A 1 179 ? -14.689 -8.226 -0.797 1.00 83.38 179 LEU A O 1
ATOM 1439 N N . VAL A 1 180 ? -12.895 -7.024 -0.197 1.00 81.50 180 VAL A N 1
ATOM 1440 C CA . VAL A 1 180 ? -13.090 -5.983 -1.218 1.00 81.50 180 VAL A CA 1
ATOM 1441 C C . VAL A 1 180 ? -13.097 -6.586 -2.616 1.00 81.50 180 VAL A C 1
ATOM 1443 O O . VAL A 1 180 ? -13.900 -6.194 -3.447 1.00 81.50 180 VAL A O 1
ATOM 1446 N N . GLN A 1 181 ? -12.207 -7.542 -2.890 1.00 79.75 181 GLN A N 1
ATOM 1447 C CA . GLN A 1 181 ? -12.159 -8.217 -4.182 1.00 79.75 181 GLN A CA 1
ATOM 1448 C C . GLN A 1 181 ? -13.429 -9.048 -4.422 1.00 79.75 181 GLN A C 1
ATOM 1450 O O . GLN A 1 181 ? -13.940 -9.035 -5.533 1.00 79.75 181 GLN A O 1
ATOM 1455 N N . ARG A 1 182 ? -13.946 -9.737 -3.399 1.00 79.12 182 ARG A N 1
ATOM 1456 C CA . ARG A 1 182 ? -15.208 -10.477 -3.474 1.00 79.12 182 ARG A CA 1
ATOM 1457 C C . ARG A 1 182 ? -16.381 -9.536 -3.743 1.00 79.12 182 ARG A C 1
ATOM 1459 O O . ARG A 1 182 ? -17.088 -9.782 -4.703 1.00 79.12 182 ARG A O 1
ATOM 1466 N N . ASP A 1 183 ? -16.522 -8.447 -2.990 1.00 76.50 183 ASP A N 1
ATOM 1467 C CA . ASP A 1 183 ? -17.589 -7.461 -3.207 1.00 76.50 183 ASP A CA 1
ATOM 1468 C C . ASP A 1 183 ? -17.483 -6.844 -4.616 1.00 76.50 183 ASP A C 1
ATOM 1470 O O . ASP A 1 183 ? -18.473 -6.727 -5.331 1.00 76.50 183 ASP A O 1
ATOM 1474 N N . LEU A 1 184 ? -16.267 -6.526 -5.083 1.00 76.69 184 LEU A N 1
ATOM 1475 C CA . LEU A 1 184 ? -16.057 -6.013 -6.441 1.00 76.69 184 LEU A CA 1
ATOM 1476 C C . LEU A 1 184 ? -16.515 -7.021 -7.508 1.00 76.69 184 LEU A C 1
ATOM 1478 O O . LEU A 1 184 ? -17.226 -6.631 -8.430 1.00 76.69 184 LEU A O 1
ATOM 1482 N N . TYR A 1 185 ? -16.145 -8.299 -7.362 1.00 72.56 185 TYR A N 1
ATOM 1483 C CA . TYR A 1 185 ? -16.534 -9.364 -8.292 1.00 72.56 185 TYR A CA 1
ATOM 1484 C C . TYR A 1 185 ? -18.022 -9.723 -8.209 1.00 72.56 185 TYR A C 1
ATOM 1486 O O . TYR A 1 185 ? -18.643 -9.969 -9.239 1.00 72.56 185 TYR A O 1
ATOM 1494 N N . GLU A 1 186 ? -18.618 -9.716 -7.016 1.00 71.06 186 GLU A N 1
ATOM 1495 C CA . GLU A 1 186 ? -20.054 -9.949 -6.823 1.00 71.06 186 GLU A CA 1
ATOM 1496 C C . GLU A 1 186 ? -20.884 -8.877 -7.548 1.00 71.06 186 GLU A C 1
ATOM 1498 O O . GLU A 1 186 ? -21.937 -9.177 -8.108 1.00 71.06 186 GLU A O 1
ATOM 1503 N N . HIS A 1 187 ? -20.385 -7.641 -7.625 1.00 74.69 187 HIS A N 1
ATOM 1504 C CA . HIS A 1 187 ? -21.065 -6.549 -8.320 1.00 74.69 187 HIS A CA 1
ATOM 1505 C C . HIS A 1 187 ? -20.726 -6.430 -9.815 1.00 74.69 187 HIS A C 1
ATOM 1507 O O . HIS A 1 187 ? -21.426 -5.715 -10.532 1.00 74.69 187 HIS A O 1
ATOM 1513 N N . GLU A 1 188 ? -19.684 -7.098 -10.316 1.00 74.75 188 GLU A N 1
ATOM 1514 C CA . GLU A 1 188 ? -19.381 -7.124 -11.756 1.00 74.75 188 GLU A CA 1
ATOM 1515 C C . GLU A 1 188 ? -20.469 -7.866 -12.532 1.00 74.75 188 GLU A C 1
ATOM 1517 O O . GLU A 1 188 ? -20.945 -7.356 -13.545 1.00 74.75 188 GLU A O 1
ATOM 1522 N N . ASN A 1 189 ? -20.943 -8.998 -12.009 1.00 78.62 189 ASN A N 1
ATOM 1523 C CA . ASN A 1 189 ? -22.054 -9.733 -12.610 1.00 78.62 189 ASN A CA 1
ATOM 1524 C C . ASN A 1 189 ? -23.322 -8.875 -12.682 1.00 78.62 189 ASN A C 1
ATOM 1526 O O . ASN A 1 189 ? -23.97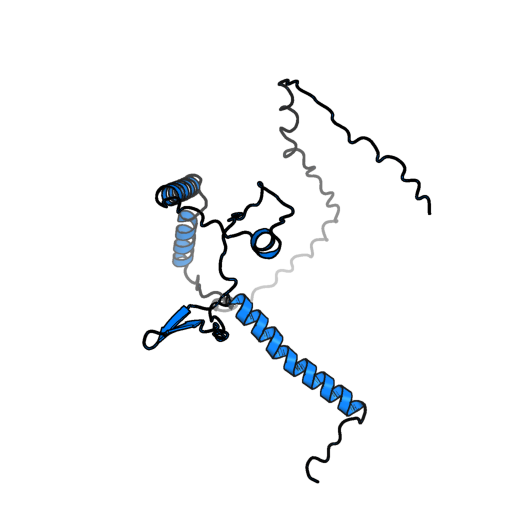4 -8.854 -13.717 1.00 78.62 189 ASN A O 1
ATOM 1530 N N . ASN A 1 190 ? -23.625 -8.101 -11.635 1.00 84.56 190 ASN A N 1
ATOM 1531 C CA . ASN A 1 190 ? -24.782 -7.201 -11.642 1.00 84.56 190 ASN A CA 1
ATOM 1532 C C . ASN A 1 190 ? -24.649 -6.106 -12.704 1.00 84.56 190 ASN A C 1
ATOM 1534 O O . ASN A 1 190 ? -25.603 -5.844 -13.419 1.00 84.56 190 ASN A O 1
ATOM 1538 N N . LYS A 1 191 ? -23.458 -5.521 -12.885 1.00 86.38 191 LYS A N 1
ATOM 1539 C CA . LYS A 1 191 ? -23.226 -4.535 -13.956 1.00 86.38 191 LYS A CA 1
ATOM 1540 C C . LYS A 1 191 ? -23.374 -5.141 -15.349 1.00 86.38 191 LYS A C 1
ATOM 1542 O O . LYS A 1 191 ? -23.861 -4.470 -16.253 1.00 86.38 191 LYS A O 1
ATOM 1547 N N . VAL A 1 192 ? -22.936 -6.388 -15.531 1.00 87.50 192 VAL A N 1
ATOM 1548 C CA . VAL A 1 192 ? -23.130 -7.124 -16.787 1.00 87.50 192 VAL A CA 1
ATOM 1549 C C . VAL A 1 192 ? -24.616 -7.398 -17.010 1.00 87.50 192 VAL A C 1
ATOM 1551 O O . VAL A 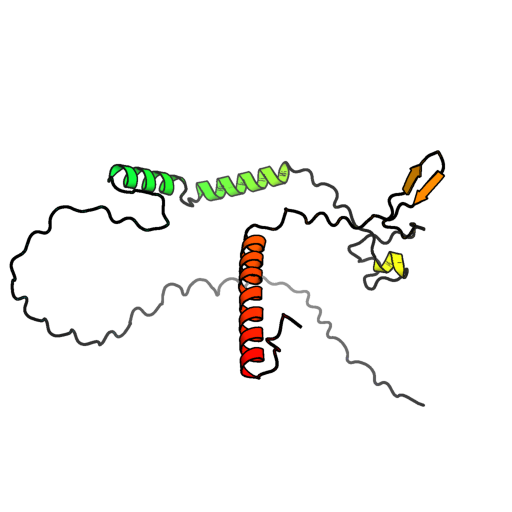1 192 ? -25.097 -7.163 -18.112 1.00 87.50 192 VAL A O 1
ATOM 1554 N N . LEU A 1 193 ? -25.355 -7.823 -15.981 1.00 87.81 193 LEU A N 1
ATOM 1555 C CA . LEU A 1 193 ? -26.803 -8.032 -16.055 1.00 87.81 193 LEU A CA 1
ATOM 1556 C C . LEU A 1 193 ? -27.554 -6.730 -16.360 1.00 87.81 193 LEU A C 1
ATOM 1558 O O . LEU A 1 193 ? -28.379 -6.720 -17.267 1.00 87.81 193 LEU A O 1
ATOM 1562 N N . ASP A 1 194 ? -27.220 -5.625 -15.694 1.00 90.62 194 ASP A N 1
ATOM 1563 C CA . ASP A 1 194 ? -27.785 -4.298 -15.969 1.00 90.62 194 ASP A CA 1
ATOM 1564 C C . ASP A 1 194 ? -27.506 -3.859 -17.412 1.00 90.62 194 ASP A C 1
ATOM 1566 O O . ASP A 1 194 ? -28.376 -3.312 -18.088 1.00 90.62 194 ASP A O 1
ATOM 1570 N N . PHE A 1 195 ? -26.297 -4.118 -17.916 1.00 93.44 195 PHE A N 1
ATOM 1571 C CA . PHE A 1 195 ? -25.927 -3.795 -19.291 1.00 93.44 195 PHE A CA 1
ATOM 1572 C C . PHE A 1 195 ? -26.648 -4.676 -20.319 1.00 93.44 195 PHE A C 1
ATOM 1574 O O . PHE A 1 195 ? -27.070 -4.174 -21.358 1.00 93.44 195 PHE A O 1
ATOM 1581 N N . LEU A 1 196 ? -26.825 -5.968 -20.032 1.00 91.75 196 LEU A N 1
ATOM 1582 C CA . LEU A 1 196 ? -27.606 -6.879 -20.871 1.00 91.75 196 LEU A CA 1
ATOM 1583 C C . LEU A 1 196 ? -29.082 -6.474 -20.896 1.00 91.75 196 LEU A C 1
ATOM 1585 O O . LEU A 1 196 ? -29.653 -6.387 -21.976 1.00 91.75 196 LEU A O 1
ATOM 1589 N N . LEU A 1 197 ? -29.668 -6.134 -19.746 1.00 92.38 197 LEU A N 1
ATOM 1590 C CA . LEU A 1 197 ? -31.026 -5.586 -19.658 1.00 92.38 197 LEU A CA 1
ATOM 1591 C C . LEU A 1 197 ? -31.159 -4.278 -20.443 1.00 92.38 197 LEU A C 1
ATOM 1593 O O . LEU A 1 197 ? -32.160 -4.050 -21.117 1.00 92.38 197 LEU A O 1
ATOM 1597 N N . TRP A 1 198 ? -30.147 -3.413 -20.386 1.00 95.31 198 TRP A N 1
ATOM 1598 C CA . TRP A 1 198 ? -30.129 -2.191 -21.182 1.00 95.31 198 TRP A CA 1
ATOM 1599 C C . TRP A 1 198 ? -30.070 -2.483 -22.689 1.00 95.31 198 TRP A C 1
ATOM 1601 O O . TRP A 1 198 ? -30.795 -1.860 -23.460 1.00 95.31 198 TRP A O 1
ATOM 1611 N N . LEU A 1 199 ? -29.239 -3.431 -23.128 1.00 93.75 199 LEU A N 1
ATOM 1612 C CA . LEU A 1 199 ? -29.151 -3.831 -24.537 1.00 93.75 199 LEU A CA 1
ATOM 1613 C C . LEU A 1 199 ? -30.443 -4.491 -25.044 1.00 93.75 199 LEU A C 1
ATOM 1615 O O . LEU A 1 199 ? -30.839 -4.235 -26.183 1.00 93.75 199 LEU A O 1
ATOM 1619 N N . ASP A 1 200 ? -31.095 -5.284 -24.197 1.00 93.69 200 ASP A N 1
ATOM 1620 C CA . ASP A 1 200 ? -32.400 -5.904 -24.439 1.00 93.69 200 ASP A CA 1
ATOM 1621 C C . ASP A 1 200 ? -33.480 -4.839 -24.678 1.00 93.69 200 ASP A C 1
ATOM 1623 O O . ASP A 1 200 ? -34.155 -4.832 -25.705 1.00 93.69 200 ASP A O 1
ATOM 1627 N N . GLN A 1 201 ? -33.539 -3.821 -23.810 1.00 93.69 201 GLN A N 1
ATOM 1628 C CA . GLN A 1 201 ? -34.435 -2.669 -23.979 1.00 93.69 201 GLN A CA 1
ATOM 1629 C C . GLN A 1 201 ? -34.190 -1.887 -25.276 1.00 93.69 201 GLN A C 1
ATOM 1631 O O . GLN A 1 201 ? -35.108 -1.266 -25.807 1.00 93.69 201 GLN A O 1
ATOM 1636 N N . GLN A 1 202 ? -32.954 -1.873 -25.780 1.00 94.56 202 GLN A N 1
ATOM 1637 C CA . GLN A 1 202 ? -32.615 -1.239 -27.057 1.00 94.56 202 GLN A CA 1
ATOM 1638 C C . GLN A 1 202 ? -32.887 -2.147 -28.269 1.00 94.56 202 GLN A C 1
ATOM 1640 O O . GLN A 1 202 ? -32.630 -1.722 -29.396 1.00 94.56 202 GLN A O 1
ATOM 1645 N N . GLY A 1 203 ? -33.364 -3.379 -28.058 1.00 92.25 203 GLY A N 1
ATOM 1646 C CA . GLY A 1 203 ? -33.620 -4.358 -29.114 1.00 92.25 203 GLY A CA 1
ATOM 1647 C C . GLY A 1 203 ? -32.353 -4.789 -29.852 1.00 92.25 203 GLY A C 1
ATOM 1648 O O . GLY A 1 203 ? -32.403 -5.066 -31.046 1.00 92.25 203 GLY A O 1
ATOM 1649 N N . LYS A 1 204 ? -31.194 -4.765 -29.178 1.00 89.69 204 LYS A N 1
ATOM 1650 C CA . LYS A 1 204 ? -29.885 -5.109 -29.767 1.00 89.69 204 LYS A CA 1
ATOM 1651 C C . LYS A 1 204 ? -29.424 -6.532 -29.452 1.00 89.69 204 LYS A C 1
ATOM 1653 O O . LYS A 1 204 ? -28.291 -6.880 -29.779 1.00 89.69 204 LYS A O 1
ATOM 1658 N N . ILE A 1 205 ? -30.259 -7.316 -28.778 1.00 89.31 205 ILE A N 1
ATOM 1659 C CA . ILE A 1 205 ? -29.996 -8.713 -28.445 1.00 89.31 205 ILE A CA 1
ATOM 1660 C C . ILE A 1 205 ? -30.948 -9.568 -29.276 1.00 89.31 205 ILE A C 1
ATOM 1662 O O . ILE A 1 205 ? -32.161 -9.425 -29.164 1.00 89.31 205 ILE A O 1
ATOM 1666 N N . ASP A 1 206 ? -30.390 -10.458 -30.094 1.00 85.56 206 ASP A N 1
ATOM 1667 C CA . ASP A 1 206 ? -31.171 -11.475 -30.792 1.00 85.56 206 ASP A CA 1
ATOM 1668 C C . ASP A 1 206 ? -31.492 -12.619 -29.817 1.00 85.56 206 ASP A C 1
ATOM 1670 O O . ASP A 1 206 ? -30.595 -13.191 -29.192 1.00 85.56 206 ASP A O 1
ATOM 1674 N N . HIS A 1 207 ? -32.777 -12.951 -29.669 1.00 81.88 207 HIS A N 1
ATOM 1675 C CA . HIS A 1 207 ? -33.247 -14.009 -28.760 1.00 81.88 207 HIS A CA 1
ATOM 1676 C C . HIS A 1 207 ? -33.363 -15.390 -29.415 1.00 81.88 207 HIS A C 1
ATOM 1678 O O . HIS A 1 207 ? -33.679 -16.365 -28.729 1.00 81.88 207 HIS A O 1
ATOM 1684 N N . ASP A 1 208 ? -33.105 -15.494 -30.719 1.00 82.88 208 ASP A N 1
ATOM 1685 C CA . ASP A 1 208 ? -33.132 -16.769 -31.434 1.00 82.88 208 ASP A CA 1
ATOM 1686 C C . ASP A 1 208 ? -31.821 -17.525 -31.212 1.00 82.88 208 ASP A C 1
ATOM 1688 O O . ASP A 1 208 ? -30.853 -17.419 -31.958 1.00 82.88 208 ASP A O 1
ATOM 1692 N N . VAL A 1 209 ? -31.791 -18.308 -30.135 1.00 69.62 209 VAL A N 1
ATOM 1693 C CA . VAL A 1 209 ? -30.648 -19.161 -29.768 1.00 69.62 209 VAL A CA 1
ATOM 1694 C C . VAL A 1 209 ? -30.680 -20.540 -30.451 1.00 69.62 209 VAL A C 1
ATOM 1696 O O . VAL A 1 209 ? -29.803 -21.359 -30.192 1.00 69.62 209 VAL A O 1
ATOM 1699 N N . ASN A 1 210 ? -31.680 -20.808 -31.304 1.00 64.56 210 ASN A N 1
ATOM 1700 C CA . ASN A 1 210 ? -32.011 -22.140 -31.840 1.00 64.56 210 ASN A CA 1
ATOM 1701 C C . ASN A 1 210 ? -32.122 -22.216 -33.382 1.00 64.56 210 ASN A C 1
ATOM 1703 O O . ASN A 1 210 ? -32.898 -23.025 -33.896 1.00 64.56 210 ASN A O 1
ATOM 1707 N N . THR A 1 211 ? -31.353 -21.421 -34.129 1.00 53.69 211 THR A N 1
ATOM 1708 C CA . THR A 1 211 ? -31.156 -21.630 -35.581 1.00 53.69 211 THR A CA 1
ATOM 1709 C C . THR A 1 211 ? -29.807 -22.254 -35.887 1.00 53.69 211 THR A C 1
ATOM 1711 O O . THR A 1 211 ? -28.804 -21.718 -35.362 1.00 53.69 211 THR A O 1
#

pLDDT: mean 70.92, std 16.07, range [39.12, 95.31]

Organism: NCBI:txid418784

Radius of gyration: 36.92 Å; chains: 1; bounding box: 82×68×74 Å

Sequence (211 aa):
MSFNYGPPPPGKRGDSENGPAAKRAKYASPLLDLPTHLPNLVSPPSQPSIVEKKEPEKPAEEPIFIEGTTISLQTEEDIAKWIEERKKNWPTRKNVEAKLKQQLERKEEKPEKPKKQNVCRFFAKNKKCRFGNKCKNLHEAANLPLSNSKVQIINGIEVAVPQRYKNEPSNNKSFYKKLVQRDLYEHENNKVLDFLLWLDQQGKIDHDVNT

Secondary structure (DSSP, 8-state):
-----PPPPPPP-------------S-S--SS------------------------PPP-------TT------SHHHHHHHHHHHHHTS--HHHHHHHHHHHHHHHHSS------PPB-HHHHHHS--TTGGG-SSB---S-------EEEEETTEEEEE---------S---HHHHHHHHHHHHHHHHHHHHHHHHHHHTT-S------